Protein AF-A0A0F9G844-F1 (afdb_monomer)

Mean predicted aligned error: 9.56 Å

pLDDT: mean 78.85, std 10.35, range [39.06, 91.5]

Organism: NCBI:txid412755

Structure (mmCIF, N/CA/C/O backbone):
data_AF-A0A0F9G844-F1
#
_entry.id   AF-A0A0F9G844-F1
#
loop_
_atom_site.group_PDB
_atom_site.id
_atom_site.type_symbol
_atom_site.label_atom_id
_atom_site.label_alt_id
_atom_site.label_comp_id
_atom_site.label_asym_id
_atom_site.label_entity_id
_atom_site.label_seq_id
_atom_site.pdbx_PDB_ins_code
_atom_site.Cartn_x
_atom_site.Cartn_y
_atom_site.Cartn_z
_atom_site.occupancy
_atom_site.B_iso_or_equiv
_atom_site.auth_seq_id
_atom_site.auth_comp_id
_atom_site.auth_asym_id
_atom_site.auth_atom_id
_atom_site.pdbx_PDB_model_num
ATOM 1 N N . ASN A 1 1 ? -22.969 14.323 -13.189 1.00 39.06 1 ASN A N 1
ATOM 2 C CA . ASN A 1 1 ? -22.158 13.236 -13.768 1.00 39.06 1 ASN A CA 1
ATOM 3 C C . ASN A 1 1 ? -21.013 12.951 -12.825 1.00 39.06 1 ASN A C 1
ATOM 5 O O . ASN A 1 1 ? -20.264 13.871 -12.540 1.00 39.06 1 ASN A O 1
ATOM 9 N N . ILE A 1 2 ? -20.949 11.741 -12.268 1.00 47.66 2 ILE A N 1
ATOM 10 C CA . ILE A 1 2 ? -19.759 11.270 -11.552 1.00 47.66 2 ILE A CA 1
ATOM 11 C C . ILE A 1 2 ? -18.927 10.564 -12.617 1.00 47.66 2 ILE A C 1
ATOM 13 O O . ILE A 1 2 ? -19.315 9.496 -13.084 1.00 47.66 2 ILE A O 1
ATOM 17 N N . GLU A 1 3 ? -17.859 11.209 -13.067 1.00 52.97 3 GLU A N 1
ATOM 18 C CA . GLU A 1 3 ? -16.879 10.584 -13.950 1.00 52.97 3 GLU A CA 1
ATOM 19 C C . GLU A 1 3 ? -15.963 9.716 -13.086 1.00 52.97 3 GLU A C 1
ATOM 21 O O . GLU A 1 3 ? -15.393 10.184 -12.100 1.00 52.97 3 GLU A O 1
ATOM 26 N N . VAL A 1 4 ? -15.880 8.426 -13.412 1.00 56.66 4 VAL A N 1
ATOM 27 C CA . VAL A 1 4 ? -14.978 7.483 -12.747 1.00 56.66 4 VAL A CA 1
ATOM 28 C C . VAL A 1 4 ? -13.808 7.248 -13.692 1.00 56.66 4 VAL A C 1
ATOM 30 O O . VAL A 1 4 ? -13.960 6.573 -14.706 1.00 56.66 4 VAL A O 1
ATOM 33 N N . SER A 1 5 ? -12.653 7.829 -13.368 1.00 64.44 5 SER A N 1
ATOM 34 C CA . SER A 1 5 ? -11.385 7.522 -14.036 1.00 64.44 5 SER A CA 1
ATOM 35 C C . SER A 1 5 ? -10.831 6.233 -13.431 1.00 64.44 5 SER A C 1
ATOM 37 O O . SER A 1 5 ? -10.574 6.174 -12.228 1.00 64.44 5 SER A O 1
ATOM 39 N N . LEU A 1 6 ? -10.706 5.187 -14.246 1.00 70.81 6 LEU A N 1
ATOM 40 C CA . LEU A 1 6 ? -10.092 3.927 -13.830 1.00 70.81 6 LEU A CA 1
ATOM 4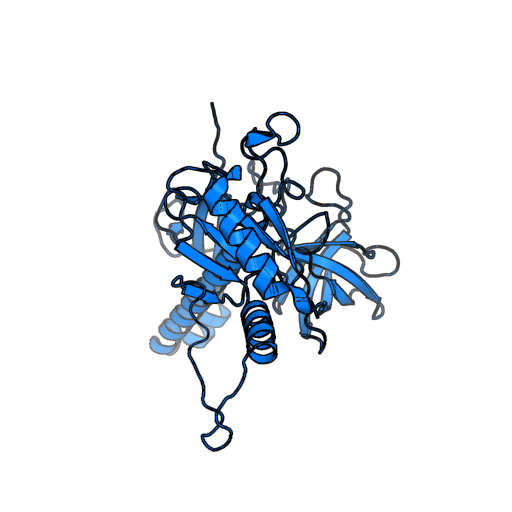1 C C . LEU A 1 6 ? -8.575 4.039 -13.916 1.00 70.81 6 LEU A C 1
ATOM 43 O O . LEU A 1 6 ? -8.055 4.672 -14.833 1.00 70.81 6 LEU A O 1
ATOM 47 N N . LYS A 1 7 ? -7.871 3.410 -12.973 1.00 75.88 7 LYS A N 1
ATOM 48 C CA . LYS A 1 7 ? -6.410 3.422 -12.943 1.00 75.88 7 LYS A CA 1
ATOM 49 C C . LYS A 1 7 ? -5.852 2.173 -13.602 1.00 75.88 7 LYS A C 1
ATOM 51 O O . LYS A 1 7 ? -6.358 1.062 -13.406 1.00 75.88 7 LYS A O 1
ATOM 56 N N . GLN A 1 8 ? -4.814 2.372 -14.407 1.00 74.75 8 GLN A N 1
ATOM 57 C CA . GLN A 1 8 ? -4.127 1.309 -15.121 1.00 74.75 8 GLN A CA 1
ATOM 58 C C . GLN A 1 8 ? -2.835 0.947 -14.396 1.00 74.75 8 GLN A C 1
ATOM 60 O O . GLN A 1 8 ? -2.058 1.807 -13.993 1.00 74.75 8 GLN A O 1
ATOM 65 N N . THR A 1 9 ? -2.564 -0.344 -14.249 1.00 73.75 9 THR A N 1
ATOM 66 C CA . THR A 1 9 ? -1.246 -0.820 -13.820 1.00 73.75 9 THR A CA 1
ATOM 67 C C . THR A 1 9 ? -0.760 -1.870 -14.802 1.00 73.75 9 THR A C 1
ATOM 69 O O . THR A 1 9 ? -1.410 -2.900 -14.983 1.00 73.75 9 THR A O 1
ATOM 72 N N . THR A 1 10 ? 0.385 -1.603 -15.433 1.00 75.81 10 THR A N 1
ATOM 73 C CA . THR A 1 10 ? 0.934 -2.440 -16.505 1.00 75.81 10 THR A CA 1
ATOM 74 C C . THR A 1 10 ? 2.288 -3.012 -16.109 1.00 75.81 10 THR A C 1
ATOM 76 O O . THR A 1 10 ? 3.213 -2.285 -15.750 1.00 75.81 10 THR A O 1
ATOM 79 N N . PHE A 1 11 ? 2.436 -4.325 -16.239 1.00 75.44 11 PHE A N 1
ATOM 80 C CA . PHE A 1 11 ? 3.686 -5.044 -16.043 1.00 75.44 11 PHE A CA 1
ATOM 81 C C . PHE A 1 11 ? 4.168 -5.644 -17.352 1.00 75.44 11 PHE A C 1
ATOM 83 O O . PHE A 1 11 ? 3.402 -6.208 -18.129 1.00 75.44 11 PHE A O 1
ATOM 90 N N . ARG A 1 12 ? 5.478 -5.563 -17.575 1.00 80.25 12 ARG A N 1
ATOM 91 C CA . ARG A 1 12 ? 6.112 -6.021 -18.808 1.00 80.25 12 ARG A CA 1
ATOM 92 C C . ARG A 1 12 ? 7.017 -7.213 -18.538 1.00 80.25 12 ARG A C 1
ATOM 94 O O . ARG A 1 12 ? 7.995 -7.108 -17.798 1.00 80.25 12 ARG A O 1
ATOM 101 N N . ALA A 1 13 ? 6.729 -8.331 -19.191 1.00 83.69 13 ALA A N 1
ATOM 102 C CA . ALA A 1 13 ? 7.610 -9.487 -19.249 1.00 83.69 13 ALA A CA 1
ATOM 103 C C . ALA A 1 13 ? 8.423 -9.415 -20.546 1.00 83.69 13 ALA A C 1
ATOM 105 O O . ALA A 1 13 ? 7.863 -9.466 -21.639 1.00 83.69 13 ALA A O 1
ATOM 106 N N . ARG A 1 14 ? 9.747 -9.276 -20.426 1.00 83.81 14 ARG A N 1
ATOM 107 C CA . ARG A 1 14 ? 10.635 -9.057 -21.573 1.00 83.81 14 ARG A CA 1
ATOM 108 C C . ARG A 1 14 ? 11.447 -10.296 -21.923 1.00 83.81 14 ARG A C 1
ATOM 110 O O . ARG A 1 14 ? 12.268 -10.760 -21.130 1.00 83.81 14 ARG A O 1
ATOM 117 N N . ILE A 1 15 ? 11.315 -10.759 -23.160 1.00 84.88 15 ILE A N 1
ATOM 118 C CA . ILE A 1 15 ? 12.078 -11.876 -23.718 1.00 84.88 15 ILE A CA 1
ATOM 119 C C . ILE A 1 15 ? 13.204 -11.314 -24.588 1.00 84.88 15 ILE A C 1
ATOM 121 O O . ILE A 1 15 ? 13.008 -10.866 -25.719 1.00 84.88 15 ILE A O 1
ATOM 125 N N . SER A 1 16 ? 14.422 -11.329 -24.047 1.00 84.06 16 SER A N 1
ATOM 126 C CA . SER A 1 16 ? 15.595 -10.786 -24.738 1.00 84.06 16 SER A CA 1
ATOM 127 C C . SER A 1 16 ? 16.199 -11.755 -25.760 1.00 84.06 16 SER A C 1
ATOM 129 O O . SER A 1 16 ? 16.179 -12.976 -25.588 1.00 84.06 16 SER A O 1
ATOM 131 N N . TRP A 1 17 ? 16.876 -11.213 -26.775 1.00 81.06 17 TRP A N 1
ATOM 132 C CA . TRP A 1 17 ? 17.664 -12.018 -27.716 1.00 81.06 17 TRP A CA 1
ATOM 133 C C . TRP A 1 17 ? 18.755 -12.860 -27.034 1.00 81.06 17 TRP A C 1
ATOM 135 O O . TRP A 1 17 ? 19.045 -13.969 -27.479 1.00 81.06 17 TRP A O 1
ATOM 145 N N . LYS A 1 18 ? 19.347 -12.368 -25.933 1.00 83.19 18 LYS A N 1
ATOM 146 C CA . LYS A 1 18 ? 20.359 -13.104 -25.156 1.00 83.19 18 LYS A CA 1
ATOM 147 C C . LYS A 1 18 ? 19.763 -14.370 -24.543 1.00 83.19 18 LYS A C 1
ATOM 149 O O . LYS A 1 18 ? 20.396 -15.424 -24.588 1.00 83.19 18 LYS A O 1
ATOM 154 N N . PHE A 1 19 ? 18.543 -14.268 -24.014 1.00 81.38 19 PHE A N 1
ATOM 155 C CA . PHE A 1 19 ? 17.788 -15.413 -23.512 1.00 81.38 19 PHE A CA 1
ATOM 156 C C . PHE A 1 19 ? 17.500 -16.417 -24.637 1.00 81.38 19 PHE A C 1
ATOM 158 O O . PHE A 1 19 ? 17.853 -17.590 -24.510 1.00 81.38 19 PHE A O 1
ATOM 165 N N . MET A 1 20 ? 16.982 -15.947 -25.777 1.00 80.69 20 MET A N 1
ATOM 166 C CA . MET A 1 20 ? 16.699 -16.802 -26.940 1.00 80.69 20 MET A CA 1
ATOM 167 C C . MET A 1 20 ? 17.958 -17.511 -27.463 1.00 80.69 20 MET A C 1
ATOM 169 O O . MET A 1 20 ? 17.944 -18.716 -27.706 1.00 80.69 20 MET A O 1
ATOM 173 N N . LYS A 1 21 ? 19.094 -16.806 -27.548 1.00 82.19 21 LYS A N 1
ATOM 174 C CA . LYS A 1 21 ? 20.382 -17.390 -27.958 1.00 82.19 21 LYS A CA 1
ATOM 175 C C . LYS A 1 21 ? 20.870 -18.468 -26.989 1.00 82.19 21 LYS A C 1
ATOM 177 O O . LYS A 1 21 ? 21.471 -19.442 -27.436 1.00 82.19 21 LYS A O 1
ATOM 182 N N . LYS A 1 22 ? 20.626 -18.309 -25.685 1.00 81.25 22 LYS A N 1
ATOM 183 C CA . LYS A 1 22 ? 21.025 -19.285 -24.658 1.00 81.25 22 LYS A CA 1
ATOM 184 C C . LYS A 1 22 ? 20.119 -20.521 -24.652 1.00 81.25 22 LYS A C 1
ATOM 186 O O . LYS A 1 22 ? 20.605 -21.616 -24.397 1.00 81.25 22 LYS A O 1
ATOM 191 N N . ALA A 1 23 ? 18.838 -20.358 -24.983 1.00 79.94 23 ALA A N 1
ATOM 192 C CA . ALA A 1 23 ? 17.857 -21.442 -25.038 1.00 79.94 23 ALA A CA 1
ATOM 193 C C . ALA A 1 23 ? 17.773 -22.160 -26.404 1.00 79.94 23 ALA A C 1
ATOM 195 O O . ALA A 1 23 ? 17.099 -23.181 -26.515 1.00 79.94 23 ALA A O 1
ATOM 196 N N . ARG A 1 24 ? 18.483 -21.670 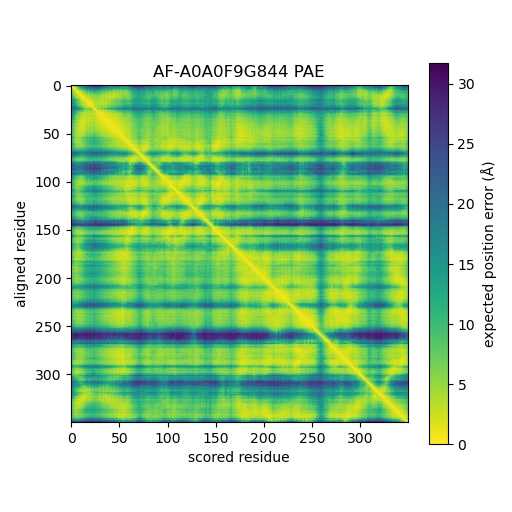-27.434 1.00 76.00 24 ARG A N 1
ATOM 197 C CA . ARG A 1 24 ? 18.380 -22.120 -28.840 1.00 76.00 24 ARG A CA 1
ATOM 198 C C . ARG A 1 24 ? 18.507 -23.629 -29.076 1.00 76.00 24 ARG A C 1
ATOM 200 O O . ARG A 1 24 ? 18.006 -24.127 -30.072 1.00 76.00 24 ARG A O 1
ATOM 207 N N . SER A 1 25 ? 19.233 -24.338 -28.214 1.00 78.94 25 SER A N 1
ATOM 208 C CA . SER A 1 25 ? 19.538 -25.762 -28.383 1.00 78.94 25 SER A CA 1
ATOM 209 C C . SER A 1 25 ? 18.528 -26.686 -27.706 1.00 78.94 25 SER A C 1
ATOM 211 O O . SER A 1 25 ? 18.618 -27.897 -27.881 1.00 78.94 25 SER A O 1
ATOM 213 N N . THR A 1 26 ? 17.595 -26.153 -26.909 1.00 83.19 26 THR A N 1
ATOM 214 C CA . THR A 1 26 ? 16.655 -26.967 -26.128 1.00 83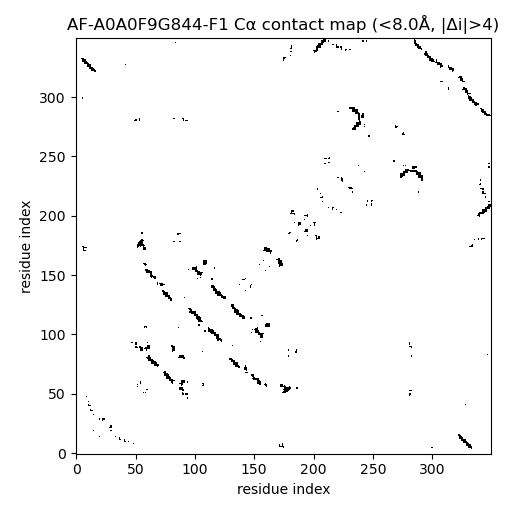.19 26 THR A CA 1
ATOM 215 C C . THR A 1 26 ? 15.298 -26.276 -25.990 1.00 83.19 26 THR A C 1
ATOM 217 O O . THR A 1 26 ? 15.132 -25.333 -25.215 1.00 83.19 26 THR A O 1
ATOM 220 N N . THR A 1 27 ? 14.281 -26.802 -26.678 1.00 80.94 27 THR A N 1
ATOM 221 C CA . THR A 1 27 ? 12.884 -26.329 -26.590 1.00 80.94 27 THR A CA 1
ATOM 222 C C . THR A 1 27 ? 12.400 -26.260 -25.138 1.00 80.94 27 THR A C 1
ATOM 224 O O . THR A 1 27 ? 11.767 -25.291 -24.725 1.00 80.94 27 THR A O 1
ATOM 227 N N . ASN A 1 28 ? 12.784 -27.248 -24.324 1.00 85.25 28 ASN A N 1
ATOM 228 C CA . ASN A 1 28 ? 12.424 -27.307 -22.908 1.00 85.25 28 ASN A CA 1
ATOM 229 C C . ASN A 1 28 ? 13.044 -26.174 -22.076 1.00 85.25 28 ASN A C 1
ATOM 231 O O . ASN A 1 28 ? 12.402 -25.695 -21.144 1.00 85.25 28 ASN A O 1
ATOM 235 N N . ALA A 1 29 ? 14.267 -25.725 -22.385 1.00 81.06 29 ALA A N 1
ATOM 236 C CA . ALA A 1 29 ? 14.876 -24.608 -21.661 1.00 81.06 29 ALA A CA 1
ATOM 237 C C . ALA A 1 29 ? 14.213 -23.278 -22.025 1.00 81.06 29 ALA A C 1
ATOM 239 O O . ALA A 1 29 ? 14.031 -22.430 -21.153 1.00 81.06 29 ALA A O 1
ATOM 240 N N . PHE A 1 30 ? 13.805 -23.118 -23.289 1.00 82.88 30 PHE A N 1
ATOM 241 C CA . PHE A 1 30 ? 13.033 -21.956 -23.720 1.00 82.88 30 PHE A CA 1
ATOM 242 C C . PHE A 1 30 ? 11.674 -21.904 -23.013 1.00 82.88 30 PHE A C 1
ATOM 244 O O . PHE A 1 30 ? 11.366 -20.903 -22.370 1.00 82.88 30 PHE A O 1
ATOM 251 N N . ALA A 1 31 ? 10.909 -23.000 -23.050 1.00 84.12 31 ALA A N 1
ATOM 252 C CA . ALA A 1 31 ? 9.590 -23.074 -22.423 1.00 84.12 31 ALA A CA 1
ATOM 253 C C . ALA A 1 31 ? 9.646 -22.820 -20.906 1.00 84.12 31 ALA A C 1
ATOM 255 O O . ALA A 1 31 ? 8.855 -22.041 -20.381 1.00 84.12 31 ALA A O 1
ATOM 256 N N . ARG A 1 32 ? 10.619 -23.415 -20.199 1.00 86.00 32 ARG A N 1
ATOM 257 C CA . ARG A 1 32 ? 10.796 -23.202 -18.751 1.00 86.00 32 ARG A CA 1
ATOM 258 C C . ARG A 1 32 ? 11.217 -21.780 -18.408 1.00 86.00 32 ARG A C 1
ATOM 260 O O . ARG A 1 32 ? 10.743 -21.229 -17.422 1.00 86.00 32 ARG A O 1
ATOM 267 N N . GLY A 1 33 ? 12.121 -21.194 -19.189 1.00 84.12 33 GLY A N 1
ATOM 268 C CA . GLY A 1 33 ? 12.552 -19.822 -18.952 1.00 84.12 33 GLY A CA 1
ATOM 269 C C . GLY A 1 33 ? 11.431 -18.818 -19.212 1.00 84.12 33 GLY A C 1
ATOM 270 O O . GLY A 1 33 ? 11.256 -17.903 -18.416 1.00 84.12 33 GLY A O 1
ATOM 271 N N . LEU A 1 34 ? 10.628 -19.040 -20.258 1.00 84.44 34 LEU A N 1
ATOM 272 C CA . LEU A 1 34 ? 9.439 -18.239 -20.535 1.00 84.44 34 LEU A CA 1
ATOM 273 C C . LEU A 1 34 ? 8.415 -18.336 -19.395 1.00 84.44 34 LEU A C 1
ATOM 275 O O . LEU A 1 34 ? 7.996 -17.308 -18.873 1.00 84.44 34 LEU A O 1
ATOM 279 N N . ASP A 1 35 ? 8.061 -19.551 -18.969 1.00 86.06 35 ASP A N 1
ATOM 280 C CA . ASP A 1 35 ? 7.131 -19.778 -17.853 1.00 86.06 35 ASP A CA 1
ATOM 281 C C . ASP A 1 35 ? 7.630 -19.123 -16.555 1.00 86.06 35 ASP A C 1
ATOM 283 O O . ASP A 1 35 ? 6.869 -18.443 -15.870 1.00 86.06 35 ASP A O 1
ATOM 287 N N . LEU A 1 36 ? 8.927 -19.236 -16.249 1.00 87.44 36 LEU A N 1
ATOM 288 C CA . LEU A 1 36 ? 9.521 -18.586 -15.081 1.00 87.44 36 LEU A CA 1
ATOM 289 C C . LEU A 1 36 ? 9.417 -17.058 -15.157 1.00 87.44 36 LEU A C 1
ATOM 291 O O . LEU A 1 36 ? 9.053 -16.425 -14.166 1.00 87.44 36 LEU A O 1
ATOM 295 N N . THR A 1 37 ? 9.717 -16.462 -16.314 1.00 85.31 37 THR A N 1
ATOM 296 C CA . THR A 1 37 ? 9.588 -15.013 -16.509 1.00 85.31 37 THR A CA 1
ATOM 297 C C . THR A 1 37 ? 8.136 -14.574 -16.350 1.00 85.31 37 THR A C 1
ATOM 299 O O . THR A 1 37 ? 7.875 -13.639 -15.602 1.00 85.31 37 THR A O 1
ATOM 302 N N . LEU A 1 38 ? 7.182 -15.284 -16.958 1.00 85.12 38 LEU A N 1
ATOM 303 C CA . LEU A 1 38 ? 5.762 -14.947 -16.854 1.00 85.12 38 LEU A CA 1
ATOM 304 C C . LEU A 1 38 ? 5.231 -15.076 -15.425 1.00 85.12 38 LEU A C 1
ATOM 306 O O . LEU A 1 38 ? 4.548 -14.176 -14.938 1.00 85.12 38 LEU A O 1
ATOM 310 N N . ARG A 1 39 ? 5.579 -16.158 -14.720 1.00 86.62 39 ARG A N 1
ATOM 311 C CA . ARG A 1 39 ? 5.202 -16.342 -13.312 1.00 86.62 39 ARG A CA 1
ATOM 312 C C . ARG A 1 39 ? 5.818 -15.276 -12.423 1.00 86.62 39 ARG A C 1
ATOM 314 O O . ARG A 1 39 ? 5.127 -14.742 -11.565 1.00 86.62 39 ARG A O 1
ATOM 321 N N . SER A 1 40 ? 7.090 -14.944 -12.634 1.00 85.12 40 SER A N 1
ATOM 322 C CA . SER A 1 40 ? 7.767 -13.900 -11.866 1.00 85.12 40 SER A CA 1
ATOM 323 C C . SER A 1 40 ? 7.115 -12.534 -12.085 1.00 85.12 40 SER A C 1
ATOM 325 O O . SER A 1 40 ? 6.837 -11.846 -11.104 1.00 85.12 40 SER A O 1
ATOM 327 N N . THR A 1 41 ? 6.803 -12.173 -13.334 1.00 84.38 41 THR A N 1
ATOM 328 C CA . THR A 1 41 ? 6.100 -10.925 -13.658 1.00 84.38 41 THR A CA 1
ATOM 329 C C . THR A 1 41 ? 4.706 -10.895 -13.036 1.00 84.38 41 THR A C 1
ATOM 331 O O . THR A 1 41 ? 4.346 -9.904 -12.406 1.00 84.38 41 THR A O 1
ATOM 334 N N . ARG A 1 42 ? 3.947 -11.994 -13.121 1.00 83.81 42 ARG A N 1
ATOM 335 C CA . ARG A 1 42 ? 2.618 -12.097 -12.502 1.00 83.81 42 ARG A CA 1
ATOM 336 C C . ARG A 1 42 ? 2.674 -11.964 -10.980 1.00 83.81 42 ARG A C 1
ATOM 338 O O . ARG A 1 42 ? 1.866 -11.245 -10.405 1.00 83.81 42 ARG A O 1
ATOM 345 N N . THR A 1 43 ? 3.605 -12.641 -10.313 1.00 85.31 43 THR A N 1
ATOM 346 C CA . THR A 1 43 ? 3.748 -12.548 -8.853 1.00 85.31 43 THR A CA 1
ATOM 347 C C . THR A 1 43 ? 4.136 -11.135 -8.422 1.00 85.31 43 THR A C 1
ATOM 349 O O . THR A 1 43 ? 3.575 -10.626 -7.456 1.00 85.31 43 THR A O 1
ATOM 352 N N . ALA A 1 44 ? 5.046 -10.481 -9.153 1.00 81.38 44 ALA A N 1
ATOM 353 C CA . ALA A 1 44 ? 5.415 -9.091 -8.891 1.00 81.38 44 ALA A CA 1
ATOM 354 C C . ALA A 1 44 ? 4.208 -8.152 -9.040 1.00 81.38 44 ALA A C 1
ATOM 356 O O . ALA A 1 44 ? 3.954 -7.339 -8.158 1.00 81.38 44 ALA A O 1
ATOM 357 N N . MET A 1 45 ? 3.418 -8.337 -10.098 1.00 82.00 45 MET A N 1
ATOM 358 C CA . MET A 1 45 ? 2.193 -7.581 -10.339 1.00 82.00 45 MET A CA 1
ATOM 359 C C . MET A 1 45 ? 1.169 -7.736 -9.218 1.00 82.00 45 MET A C 1
ATOM 361 O O . MET A 1 45 ? 0.654 -6.740 -8.721 1.00 82.00 45 MET A O 1
ATOM 365 N N . MET A 1 46 ? 0.908 -8.969 -8.776 1.00 82.81 46 MET A N 1
ATOM 366 C CA . MET A 1 46 ? -0.024 -9.224 -7.674 1.00 82.81 46 MET A CA 1
ATOM 367 C C . MET A 1 46 ? 0.455 -8.590 -6.367 1.00 82.81 46 MET A C 1
ATOM 369 O O . MET A 1 46 ? -0.351 -8.026 -5.633 1.00 82.81 46 MET A O 1
ATOM 373 N N . LEU A 1 47 ? 1.758 -8.654 -6.085 1.00 82.50 47 LEU A N 1
ATOM 374 C CA . LEU A 1 47 ? 2.329 -8.049 -4.886 1.00 82.50 47 LEU A CA 1
ATOM 375 C C . LEU A 1 47 ? 2.212 -6.520 -4.913 1.00 82.50 47 LEU A C 1
ATOM 377 O O . LEU A 1 47 ? 1.805 -5.923 -3.920 1.00 82.50 47 LEU A O 1
ATOM 381 N N . THR A 1 48 ? 2.537 -5.886 -6.040 1.00 79.50 48 THR A N 1
ATOM 382 C CA . THR A 1 48 ? 2.408 -4.433 -6.196 1.00 79.50 48 THR A CA 1
ATOM 383 C C . THR A 1 48 ? 0.949 -3.992 -6.125 1.00 79.50 48 THR A C 1
ATOM 385 O O . THR A 1 48 ? 0.641 -3.048 -5.403 1.00 79.50 48 THR A O 1
ATOM 388 N N . ALA A 1 49 ? 0.040 -4.707 -6.795 1.00 80.62 49 ALA A N 1
ATOM 389 C CA . ALA A 1 49 ? -1.391 -4.431 -6.719 1.00 80.62 49 ALA A CA 1
ATOM 390 C C . ALA A 1 49 ? -1.908 -4.537 -5.276 1.00 80.62 49 ALA A C 1
ATOM 392 O O . ALA A 1 49 ? -2.645 -3.660 -4.830 1.00 80.62 49 ALA A O 1
ATOM 393 N N . ASN A 1 50 ? -1.468 -5.555 -4.523 1.00 84.62 50 ASN A N 1
ATOM 394 C CA . ASN A 1 50 ? -1.782 -5.689 -3.099 1.00 84.62 50 ASN A CA 1
ATOM 395 C C . ASN A 1 50 ? -1.227 -4.510 -2.286 1.00 84.62 50 ASN A C 1
ATOM 397 O O . ASN A 1 50 ? -1.951 -3.929 -1.486 1.00 84.62 50 ASN A O 1
ATOM 401 N N . GLY A 1 51 ? 0.011 -4.080 -2.550 1.00 80.38 51 GLY A N 1
ATOM 402 C CA . GLY A 1 51 ? 0.597 -2.885 -1.937 1.00 80.38 51 GLY A CA 1
ATOM 403 C C . GLY A 1 51 ? -0.239 -1.619 -2.163 1.00 80.38 51 GLY A C 1
ATOM 404 O O . GLY A 1 51 ? -0.479 -0.866 -1.219 1.00 80.38 51 GLY A O 1
ATOM 405 N N . TYR A 1 52 ? -0.758 -1.415 -3.378 1.00 81.00 52 TYR A N 1
ATOM 406 C CA . TYR A 1 52 ? -1.633 -0.277 -3.677 1.00 81.00 52 TYR A CA 1
ATOM 407 C C . TYR A 1 52 ? -2.991 -0.345 -2.973 1.00 81.00 52 TYR A C 1
ATOM 409 O O . TYR A 1 52 ? -3.533 0.705 -2.636 1.00 81.00 52 TYR A O 1
ATOM 417 N N . THR A 1 53 ? -3.513 -1.537 -2.646 1.00 85.06 53 THR A N 1
ATOM 418 C CA . THR A 1 53 ? -4.765 -1.643 -1.863 1.00 85.06 53 THR A CA 1
ATOM 419 C C . THR A 1 53 ? -4.676 -0.980 -0.490 1.00 85.06 53 THR A C 1
ATOM 421 O O . THR A 1 53 ? -5.703 -0.643 0.096 1.00 85.06 53 THR A O 1
ATOM 424 N N . TRP A 1 54 ? -3.465 -0.750 0.013 1.00 86.25 54 TRP A N 1
ATOM 425 C CA . TRP A 1 54 ? -3.215 -0.101 1.292 1.00 86.25 54 TRP A CA 1
ATOM 426 C C . TRP A 1 54 ? -2.927 1.393 1.181 1.00 86.25 54 TRP A C 1
ATOM 428 O O . TRP A 1 54 ? -2.938 2.073 2.202 1.00 86.25 54 TRP A O 1
ATOM 438 N N . GLY A 1 55 ? -2.662 1.909 -0.019 1.00 82.75 55 GLY A N 1
ATOM 439 C CA . GLY A 1 55 ? -2.312 3.309 -0.237 1.00 82.75 55 GLY A CA 1
ATOM 440 C C . GLY A 1 55 ? -3.494 4.269 -0.124 1.00 82.75 55 GLY A C 1
ATOM 441 O O . GLY A 1 55 ? -4.633 3.896 0.153 1.00 82.75 55 GLY A O 1
ATOM 442 N N . ASP A 1 56 ? -3.212 5.538 -0.368 1.00 82.81 56 ASP A N 1
ATOM 443 C CA . ASP A 1 56 ? -4.182 6.632 -0.384 1.00 82.81 56 ASP A CA 1
ATOM 444 C C . ASP A 1 56 ? -4.459 7.155 -1.805 1.00 82.81 56 ASP A C 1
ATOM 446 O O . ASP A 1 56 ? -5.111 8.180 -1.968 1.00 82.81 56 ASP A O 1
ATOM 450 N N . GLY A 1 57 ? -3.964 6.455 -2.833 1.00 81.88 57 GLY A N 1
ATOM 451 C CA . GLY A 1 57 ? -4.073 6.849 -4.242 1.00 81.88 57 GLY A CA 1
ATOM 452 C C . GLY A 1 57 ? -3.011 7.848 -4.701 1.00 81.88 57 GLY A C 1
ATOM 453 O O . GLY A 1 57 ? -2.893 8.084 -5.894 1.00 81.88 57 GLY A O 1
ATOM 454 N N . SER A 1 58 ? -2.186 8.391 -3.795 1.00 82.06 58 SER A N 1
ATOM 455 C CA . SER A 1 58 ? -1.156 9.373 -4.168 1.00 82.06 58 SER A CA 1
ATOM 456 C C . SER A 1 58 ? 0.054 8.771 -4.889 1.00 82.06 58 SER A C 1
ATOM 458 O O . SER A 1 58 ? 0.724 9.445 -5.673 1.00 82.06 58 SER A O 1
ATOM 460 N N . GLY A 1 59 ? 0.336 7.498 -4.597 1.00 82.06 59 GLY A N 1
ATOM 461 C CA . GLY A 1 59 ? 1.530 6.772 -5.030 1.00 82.06 59 GLY A CA 1
ATOM 462 C C . GLY A 1 59 ? 2.761 6.948 -4.154 1.00 82.06 59 GLY A C 1
ATOM 463 O O . GLY A 1 59 ? 3.775 6.303 -4.414 1.00 82.06 59 GLY A O 1
ATOM 464 N N . VAL A 1 60 ? 2.665 7.749 -3.089 1.00 85.56 60 VAL A N 1
ATOM 465 C CA . VAL A 1 60 ? 3.701 7.825 -2.055 1.00 85.56 60 VAL A CA 1
ATOM 466 C C . VAL A 1 60 ? 3.863 6.458 -1.402 1.00 85.56 60 VAL A C 1
ATOM 468 O O . VAL A 1 60 ? 2.873 5.813 -1.067 1.00 85.56 60 VAL A O 1
ATOM 471 N N . ILE A 1 61 ? 5.101 6.031 -1.172 1.00 83.62 61 ILE A N 1
ATOM 472 C CA . ILE A 1 61 ? 5.427 4.740 -0.541 1.00 83.62 61 ILE A CA 1
ATOM 473 C C . ILE A 1 61 ? 6.235 4.925 0.743 1.00 83.62 61 ILE A C 1
ATOM 475 O O . ILE A 1 61 ? 6.080 4.193 1.720 1.00 83.62 61 ILE A O 1
ATOM 479 N N . CYS A 1 62 ? 7.113 5.917 0.770 1.00 82.69 62 CYS A N 1
ATOM 480 C CA . CYS A 1 62 ? 7.892 6.254 1.952 1.00 82.69 62 CYS A CA 1
ATOM 481 C C . CYS A 1 62 ? 8.321 7.714 1.909 1.00 82.69 62 CYS A C 1
ATOM 483 O O . CYS A 1 62 ? 8.183 8.389 0.887 1.00 82.69 62 CYS A O 1
ATOM 485 N N . ARG A 1 63 ? 8.857 8.185 3.033 1.00 85.75 63 ARG A N 1
ATOM 486 C CA . ARG A 1 63 ? 9.503 9.495 3.120 1.00 85.75 63 ARG A CA 1
ATOM 487 C C . ARG A 1 63 ? 10.977 9.337 3.416 1.00 85.75 63 ARG A C 1
ATOM 489 O O . ARG A 1 63 ? 11.376 8.380 4.076 1.00 85.75 63 ARG A O 1
ATOM 496 N N . VAL A 1 64 ? 11.783 10.276 2.958 1.00 87.19 64 VAL A N 1
ATOM 497 C CA . VAL A 1 64 ? 13.207 10.298 3.278 1.00 87.19 64 VAL A CA 1
ATOM 498 C C . VAL A 1 64 ? 13.375 10.677 4.749 1.00 87.19 64 VAL A C 1
ATOM 500 O O . VAL A 1 64 ? 12.974 11.755 5.170 1.00 87.19 64 VAL A O 1
ATOM 503 N N . LYS A 1 65 ? 13.962 9.792 5.558 1.00 85.69 65 LYS A N 1
ATOM 504 C CA . LYS A 1 65 ? 14.330 10.093 6.951 1.00 85.69 65 LYS A CA 1
ATOM 505 C C . LYS A 1 65 ? 15.692 10.762 7.027 1.00 85.69 65 LYS A C 1
ATOM 507 O O . LYS A 1 65 ? 15.883 11.705 7.786 1.00 85.69 65 LYS A O 1
ATOM 512 N N . SER A 1 66 ? 16.653 10.228 6.287 1.00 85.75 66 SER A N 1
ATOM 513 C CA . SER A 1 66 ? 18.012 10.747 6.230 1.00 85.75 66 SER A CA 1
ATOM 514 C C . SER A 1 66 ? 18.708 10.255 4.971 1.00 85.75 66 SER A C 1
ATOM 516 O O . SER A 1 66 ? 18.354 9.218 4.406 1.00 85.75 66 SER A O 1
ATOM 518 N N . THR A 1 67 ? 19.724 10.994 4.549 1.00 86.00 67 THR A N 1
ATOM 519 C CA . THR A 1 67 ? 20.565 10.659 3.404 1.00 86.00 67 THR A CA 1
ATOM 520 C C . THR A 1 67 ? 22.027 10.712 3.820 1.00 86.00 67 THR A C 1
ATOM 522 O O . THR A 1 67 ? 22.447 11.588 4.575 1.00 86.00 67 THR A O 1
ATOM 525 N N . THR A 1 68 ? 22.821 9.783 3.313 1.00 83.88 68 THR A N 1
ATOM 526 C CA . THR A 1 68 ? 24.279 9.789 3.399 1.00 83.88 68 THR A CA 1
ATOM 527 C C . THR A 1 68 ? 24.820 9.755 1.980 1.00 83.88 68 THR A C 1
ATOM 529 O O . THR A 1 68 ? 24.454 8.876 1.199 1.00 83.88 68 THR A O 1
ATOM 532 N N . ASP A 1 69 ? 25.612 10.769 1.634 1.00 78.69 69 ASP A N 1
ATOM 533 C CA . ASP A 1 69 ? 26.313 10.864 0.355 1.00 78.69 69 ASP A CA 1
ATOM 534 C C . ASP A 1 69 ? 27.589 10.031 0.432 1.00 78.69 69 ASP A C 1
ATOM 536 O O . ASP A 1 69 ? 28.461 10.298 1.259 1.00 78.69 69 ASP A O 1
ATOM 540 N N . ASP A 1 70 ? 27.674 9.018 -0.429 1.00 70.38 70 ASP A N 1
ATOM 541 C CA . ASP A 1 70 ? 28.839 8.138 -0.522 1.00 70.38 70 ASP A CA 1
ATOM 542 C C . ASP A 1 70 ? 29.896 8.710 -1.496 1.00 70.38 70 ASP A C 1
ATOM 544 O O . ASP A 1 70 ? 30.880 8.045 -1.824 1.00 70.38 70 ASP A O 1
ATOM 548 N N . GLY A 1 71 ? 29.713 9.958 -1.951 1.00 60.91 71 GLY A N 1
ATOM 549 C CA . GLY A 1 71 ? 30.641 10.702 -2.793 1.00 60.91 71 GLY A CA 1
ATOM 550 C C . GLY A 1 71 ? 30.370 10.518 -4.285 1.00 60.91 71 GLY A C 1
ATOM 551 O O . GLY A 1 71 ? 31.199 9.950 -4.999 1.00 60.91 71 GLY A O 1
ATOM 552 N N . GLY A 1 72 ? 29.232 11.019 -4.786 1.00 68.00 72 GLY A N 1
ATOM 553 C CA . GLY A 1 72 ? 28.964 11.112 -6.230 1.00 68.00 72 GLY A CA 1
ATOM 554 C C . GLY A 1 72 ? 27.515 1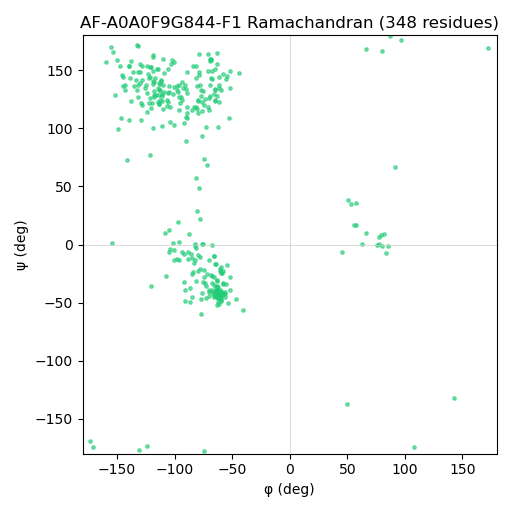0.830 -6.633 1.00 68.00 72 GLY A C 1
ATOM 555 O O . GLY A 1 72 ? 26.586 11.400 -6.082 1.00 68.00 72 GLY A O 1
ATOM 556 N N . ALA A 1 73 ? 27.309 9.977 -7.645 1.00 68.75 73 ALA A N 1
ATOM 557 C CA . ALA A 1 73 ? 25.973 9.589 -8.131 1.00 68.75 73 ALA A CA 1
ATOM 558 C C . ALA A 1 73 ? 25.315 8.471 -7.297 1.00 68.75 73 ALA A C 1
ATOM 560 O O . ALA A 1 73 ? 24.217 8.024 -7.625 1.00 68.75 73 ALA A O 1
ATOM 561 N N . ASN A 1 74 ? 25.991 7.996 -6.251 1.00 79.38 74 ASN A N 1
ATOM 562 C CA . ASN A 1 74 ? 25.518 6.936 -5.375 1.00 79.38 74 ASN A CA 1
ATOM 563 C C . ASN A 1 74 ? 25.383 7.468 -3.958 1.00 79.38 74 ASN A C 1
ATOM 565 O O . ASN A 1 74 ? 26.182 8.296 -3.523 1.00 79.38 74 ASN A O 1
ATOM 569 N N . GLY A 1 75 ? 24.437 6.908 -3.225 1.00 83.00 75 GLY A N 1
ATOM 570 C CA . GLY A 1 75 ? 24.414 7.091 -1.793 1.00 83.00 75 GLY A CA 1
ATOM 571 C C . GLY A 1 75 ? 23.406 6.198 -1.112 1.00 83.00 75 GLY A C 1
ATOM 572 O O . GLY A 1 75 ? 22.768 5.334 -1.723 1.00 83.00 75 GLY A O 1
ATOM 573 N N . THR A 1 76 ? 23.277 6.424 0.181 1.00 85.69 76 THR A N 1
ATOM 574 C CA . THR A 1 76 ? 22.448 5.620 1.059 1.00 85.69 76 THR A CA 1
ATOM 575 C C . THR A 1 76 ? 21.345 6.475 1.670 1.00 85.69 76 THR A C 1
ATOM 577 O O . THR A 1 76 ? 21.62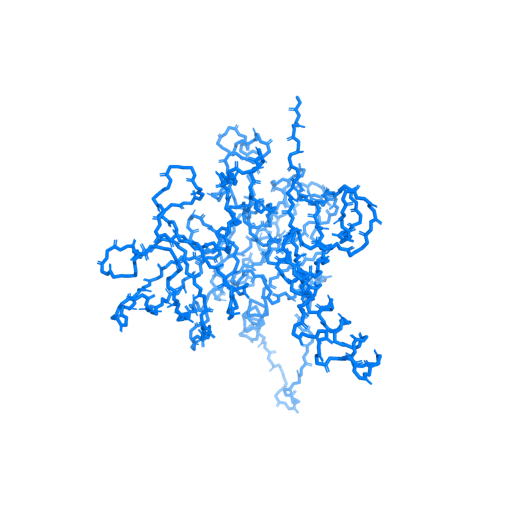0 7.510 2.275 1.00 85.69 76 THR A O 1
ATOM 580 N N . MET A 1 77 ? 20.093 6.044 1.535 1.00 86.44 77 MET A N 1
ATOM 581 C CA . MET A 1 77 ? 18.932 6.709 2.121 1.00 86.44 77 MET A CA 1
ATOM 582 C C . MET A 1 77 ? 18.301 5.818 3.181 1.00 86.44 77 MET A C 1
ATOM 584 O O . MET A 1 77 ? 18.065 4.633 2.954 1.00 86.44 77 MET A O 1
ATOM 588 N N . THR A 1 78 ? 17.981 6.406 4.326 1.00 85.88 78 THR A N 1
ATOM 589 C CA . THR A 1 78 ? 17.083 5.783 5.299 1.00 85.88 78 THR A CA 1
ATOM 590 C C . THR A 1 78 ? 15.686 6.306 5.023 1.00 85.88 78 THR A C 1
ATOM 592 O O . THR A 1 78 ? 15.471 7.517 4.949 1.00 85.88 78 THR A O 1
ATOM 595 N N . LEU A 1 79 ? 14.736 5.400 4.852 1.00 85.12 79 LEU A N 1
ATOM 596 C CA . LEU A 1 79 ? 13.360 5.699 4.499 1.00 85.12 79 LEU A CA 1
ATOM 597 C C . LEU A 1 79 ? 12.455 5.407 5.690 1.00 85.12 79 LEU A C 1
ATOM 599 O O . LEU A 1 79 ? 12.600 4.395 6.376 1.00 85.12 79 LEU A O 1
ATOM 603 N N . ASN A 1 80 ? 11.524 6.322 5.922 1.00 78.50 80 ASN A N 1
ATOM 604 C CA . ASN A 1 80 ? 10.544 6.265 6.986 1.00 78.50 80 ASN A CA 1
ATOM 605 C C . ASN A 1 80 ? 9.186 5.782 6.476 1.00 78.50 80 ASN A C 1
ATOM 607 O O . ASN A 1 80 ? 8.850 5.946 5.295 1.00 78.50 80 ASN A O 1
ATOM 611 N N . ARG A 1 81 ? 8.367 5.253 7.390 1.00 71.12 81 ARG A N 1
ATOM 612 C CA . ARG A 1 81 ? 6.988 4.856 7.079 1.00 71.12 81 ARG A CA 1
ATOM 613 C C . ARG A 1 81 ? 6.169 6.077 6.634 1.00 71.12 81 ARG A C 1
ATOM 615 O O . ARG A 1 81 ? 6.037 7.034 7.390 1.00 71.12 81 ARG A O 1
ATOM 622 N N . ALA A 1 82 ? 5.578 6.049 5.436 1.00 55.88 82 ALA A N 1
ATOM 623 C CA . ALA A 1 82 ? 4.705 7.142 4.980 1.00 55.88 82 ALA A CA 1
ATOM 624 C C . ALA A 1 82 ? 3.277 7.073 5.554 1.00 55.88 82 ALA A C 1
ATOM 626 O O . ALA A 1 82 ? 2.598 8.091 5.636 1.00 55.88 82 ALA A O 1
ATOM 627 N N . TRP A 1 83 ? 2.809 5.897 5.981 1.00 57.72 83 TRP A N 1
ATOM 628 C CA . TRP A 1 83 ? 1.421 5.704 6.425 1.00 57.72 83 TRP A CA 1
ATOM 629 C C . TRP A 1 83 ? 1.120 6.226 7.846 1.00 57.72 83 TRP A C 1
ATOM 631 O O . TRP A 1 83 ? -0.051 6.295 8.218 1.00 57.72 83 TRP A O 1
ATOM 641 N N . ASP A 1 84 ? 2.141 6.598 8.630 1.00 54.00 84 ASP A N 1
ATOM 642 C CA . ASP A 1 84 ? 2.005 7.088 10.020 1.00 54.00 84 ASP A CA 1
ATOM 643 C C . ASP A 1 84 ? 2.094 8.625 10.145 1.00 54.00 84 ASP A C 1
ATOM 645 O O . ASP A 1 84 ? 1.905 9.202 11.212 1.00 54.00 84 ASP A O 1
ATOM 649 N N . VAL A 1 85 ? 2.368 9.327 9.043 1.00 53.34 85 VAL A N 1
ATOM 650 C CA . VAL A 1 85 ? 2.495 10.792 9.021 1.00 53.34 85 VAL A CA 1
ATOM 651 C C . VAL A 1 85 ? 1.255 11.457 8.432 1.00 53.34 85 VAL A C 1
ATOM 653 O O . VAL A 1 85 ? 0.536 10.866 7.629 1.00 53.34 85 VAL A O 1
ATOM 656 N N . ALA A 1 86 ? 1.028 12.722 8.803 1.00 55.41 86 ALA A N 1
ATOM 657 C CA . ALA A 1 86 ? -0.135 13.525 8.403 1.00 55.41 86 ALA A CA 1
ATOM 658 C C . ALA A 1 86 ? -0.360 13.619 6.879 1.00 55.41 86 ALA A C 1
ATOM 660 O O . ALA A 1 86 ? -1.460 13.957 6.451 1.00 55.41 86 ALA A O 1
ATOM 661 N N . SER A 1 87 ? 0.656 13.296 6.075 1.00 55.50 87 SER A N 1
ATOM 662 C CA . SER A 1 87 ? 0.602 13.327 4.613 1.00 55.50 87 SER A CA 1
ATOM 663 C C . SER A 1 87 ? 0.333 11.970 3.950 1.00 55.50 87 SER A C 1
ATOM 665 O O . SER A 1 87 ? -0.010 11.967 2.773 1.00 55.50 87 SER A O 1
ATOM 667 N N . GLY A 1 88 ? 0.417 10.844 4.674 1.00 60.22 88 GLY A N 1
ATOM 668 C CA . GLY A 1 88 ? 0.045 9.500 4.197 1.00 60.22 88 GLY A CA 1
ATOM 669 C C . GLY A 1 88 ? 0.893 8.906 3.070 1.00 60.22 88 GLY A C 1
ATOM 670 O O . GLY A 1 88 ? 1.702 9.578 2.434 1.00 60.22 88 GLY A O 1
ATOM 671 N N . GLY A 1 89 ? 0.695 7.606 2.838 1.00 59.19 89 GLY A N 1
ATOM 672 C CA . GLY A 1 89 ? 1.286 6.841 1.742 1.00 59.19 89 GLY A CA 1
ATOM 673 C C . GLY A 1 89 ? 1.010 5.340 1.871 1.00 59.19 89 GLY A C 1
ATOM 674 O O . GLY A 1 89 ? 0.520 4.868 2.898 1.00 59.19 89 GLY A O 1
ATOM 675 N N . ALA A 1 90 ? 1.315 4.584 0.820 1.00 58.47 90 ALA A N 1
ATOM 676 C CA . ALA A 1 90 ? 1.347 3.127 0.826 1.00 58.47 90 ALA A CA 1
ATOM 677 C C . ALA A 1 90 ? 2.510 2.603 1.697 1.00 58.47 90 ALA A C 1
ATOM 679 O O . ALA A 1 90 ? 3.457 3.332 1.983 1.00 58.47 90 ALA A O 1
ATOM 680 N N . PRO A 1 91 ? 2.470 1.344 2.153 1.00 59.72 91 PRO A N 1
ATOM 681 C CA . PRO A 1 91 ? 3.560 0.757 2.925 1.00 59.72 91 PRO A CA 1
ATOM 682 C C . PRO A 1 91 ? 4.831 0.532 2.085 1.00 59.72 91 PRO A C 1
ATOM 684 O O . PRO A 1 91 ? 4.788 0.005 0.974 1.00 59.72 91 PRO A O 1
ATOM 687 N N . PHE A 1 92 ? 5.985 0.867 2.675 1.00 59.19 92 PHE A N 1
ATOM 688 C CA . PHE A 1 92 ? 7.333 0.799 2.080 1.00 59.19 92 PHE A CA 1
ATOM 689 C C . PHE A 1 92 ? 7.831 -0.614 1.747 1.00 59.19 92 PHE A C 1
ATOM 691 O O . PHE A 1 92 ? 8.837 -0.778 1.059 1.00 59.19 92 PHE A O 1
ATOM 698 N N . MET A 1 93 ? 7.115 -1.652 2.188 1.00 60.69 93 MET A N 1
ATOM 699 C CA . MET A 1 93 ? 7.463 -3.060 1.952 1.00 60.69 93 MET A CA 1
ATOM 700 C C . MET A 1 93 ? 7.361 -3.499 0.481 1.00 60.69 93 MET A C 1
ATOM 702 O O . MET A 1 93 ? 7.650 -4.649 0.140 1.00 60.69 93 MET A O 1
ATOM 706 N N . THR A 1 94 ? 6.962 -2.581 -0.396 1.00 66.38 94 THR A N 1
ATOM 707 C CA . THR A 1 94 ? 6.922 -2.741 -1.850 1.00 66.38 94 THR A CA 1
ATOM 708 C C . THR A 1 94 ? 8.270 -2.476 -2.529 1.00 66.38 94 THR A C 1
ATOM 710 O O . THR A 1 94 ? 8.445 -2.918 -3.667 1.00 66.38 94 THR A O 1
ATOM 713 N N . ILE A 1 95 ? 9.227 -1.827 -1.847 1.00 79.12 95 ILE A N 1
ATOM 714 C CA . ILE A 1 95 ? 10.547 -1.504 -2.408 1.00 79.12 95 ILE A CA 1
ATOM 715 C C . ILE A 1 95 ? 11.439 -2.754 -2.462 1.00 79.12 95 ILE A C 1
ATOM 717 O O . ILE A 1 95 ? 11.569 -3.514 -1.499 1.00 79.12 95 ILE A O 1
ATOM 721 N N . ARG A 1 96 ? 12.065 -2.977 -3.620 1.00 80.44 96 ARG A N 1
ATOM 722 C CA . ARG A 1 96 ? 12.921 -4.121 -3.947 1.00 80.44 96 ARG A CA 1
ATOM 723 C C . ARG A 1 96 ? 14.158 -3.679 -4.720 1.00 80.44 96 ARG A C 1
ATOM 725 O O . ARG A 1 96 ? 14.161 -2.665 -5.418 1.00 80.44 96 ARG A O 1
ATOM 732 N N . ASN A 1 97 ? 15.192 -4.515 -4.669 1.00 84.12 97 ASN A N 1
ATOM 733 C CA . ASN A 1 97 ? 16.402 -4.330 -5.466 1.00 84.12 97 ASN A CA 1
ATOM 734 C C . ASN A 1 97 ? 16.058 -4.231 -6.962 1.00 84.12 97 ASN A C 1
ATOM 736 O O . ASN A 1 97 ? 15.224 -4.976 -7.478 1.00 84.12 97 ASN A O 1
ATOM 740 N N . ASN A 1 98 ? 16.774 -3.360 -7.666 1.00 83.56 98 ASN A N 1
ATOM 741 C CA . ASN A 1 98 ? 16.610 -3.002 -9.074 1.00 83.56 98 ASN A CA 1
ATOM 742 C C . ASN A 1 98 ? 15.320 -2.264 -9.454 1.00 83.56 98 ASN A C 1
ATOM 744 O O . ASN A 1 98 ? 15.089 -2.081 -10.650 1.00 83.56 98 ASN A O 1
ATOM 748 N N . GLN A 1 99 ? 14.508 -1.812 -8.500 1.00 85.44 99 GLN A N 1
ATOM 749 C CA . GLN A 1 99 ? 13.412 -0.899 -8.815 1.00 85.44 99 GLN A CA 1
ATOM 750 C C . GLN A 1 99 ? 13.921 0.531 -9.001 1.00 85.44 99 GLN A C 1
ATOM 752 O O . GLN A 1 99 ? 14.901 0.944 -8.379 1.00 85.44 99 GLN A O 1
ATOM 757 N N . THR A 1 100 ? 13.245 1.279 -9.868 1.00 87.50 100 THR A N 1
ATOM 758 C CA . THR A 1 100 ? 13.431 2.724 -9.982 1.00 87.50 100 THR A CA 1
ATOM 759 C C . THR A 1 100 ? 12.467 3.413 -9.032 1.00 87.50 100 THR A C 1
ATOM 761 O O . THR A 1 100 ? 11.283 3.078 -8.996 1.00 87.50 100 THR A O 1
ATOM 764 N N . ILE A 1 101 ? 12.976 4.380 -8.286 1.00 88.88 101 ILE A N 1
ATOM 765 C CA . ILE A 1 101 ? 12.209 5.269 -7.427 1.00 88.88 101 ILE A CA 1
ATOM 766 C C . ILE A 1 101 ? 12.310 6.699 -7.950 1.00 88.88 101 ILE A C 1
ATOM 768 O O . ILE A 1 101 ? 13.317 7.079 -8.554 1.00 88.88 101 ILE A O 1
ATOM 772 N N . HIS A 1 102 ? 11.272 7.482 -7.702 1.00 88.12 102 HIS A N 1
ATOM 773 C CA . HIS A 1 102 ? 11.210 8.911 -8.000 1.00 88.12 102 HIS A CA 1
ATOM 774 C C . HIS A 1 102 ? 11.018 9.662 -6.687 1.00 88.12 102 HIS A C 1
ATOM 776 O O . HIS A 1 102 ? 10.287 9.193 -5.814 1.00 88.12 102 HIS A O 1
ATOM 782 N N . ILE A 1 103 ? 11.719 10.778 -6.518 1.00 88.25 103 ILE A N 1
ATOM 783 C CA . ILE A 1 103 ? 11.746 11.549 -5.279 1.00 88.25 103 ILE A CA 1
ATOM 784 C C . ILE A 1 103 ? 11.262 12.972 -5.563 1.00 88.25 103 ILE A C 1
ATOM 786 O O . ILE A 1 103 ? 11.802 13.642 -6.441 1.00 88.25 103 ILE A O 1
ATOM 790 N N . LEU A 1 104 ? 10.261 13.431 -4.812 1.00 88.44 104 LEU A N 1
ATOM 791 C CA . LEU A 1 104 ? 9.680 14.773 -4.919 1.00 88.44 104 LEU A CA 1
ATOM 792 C C . LEU A 1 104 ? 9.641 15.449 -3.546 1.00 88.44 104 LEU A C 1
ATOM 794 O O . LEU A 1 104 ? 9.527 14.775 -2.525 1.00 88.44 104 LEU A O 1
ATOM 798 N N . ASP A 1 105 ? 9.669 16.777 -3.512 1.00 88.38 105 ASP A N 1
ATOM 799 C CA . ASP A 1 105 ? 9.584 17.548 -2.263 1.00 88.38 105 ASP A CA 1
ATOM 800 C C . ASP A 1 105 ? 8.181 17.605 -1.640 1.00 88.38 105 ASP A C 1
ATOM 802 O O . ASP A 1 105 ? 8.025 17.803 -0.434 1.00 88.38 105 ASP A O 1
ATOM 806 N N . GLN A 1 106 ? 7.147 17.386 -2.447 1.00 87.12 106 GLN A N 1
ATOM 807 C CA . GLN A 1 106 ? 5.761 17.372 -2.004 1.00 87.12 106 GLN A CA 1
ATOM 808 C C . GLN A 1 106 ? 4.987 16.155 -2.518 1.00 87.12 106 GLN A C 1
ATOM 810 O O . GLN A 1 106 ? 5.453 15.351 -3.332 1.00 87.12 106 GLN A O 1
ATOM 815 N N . LYS A 1 107 ? 3.776 16.003 -1.980 1.00 85.31 107 LYS A N 1
ATOM 816 C CA . LYS A 1 107 ? 2.863 14.924 -2.336 1.00 85.31 107 LYS A CA 1
ATOM 817 C C . LYS A 1 107 ? 2.204 15.207 -3.691 1.00 85.31 107 LYS A C 1
ATOM 819 O O . LYS A 1 107 ? 1.508 16.208 -3.833 1.00 85.31 107 LYS A O 1
ATOM 824 N N . GLY A 1 108 ? 2.363 14.288 -4.640 1.00 83.88 108 GLY A N 1
ATOM 825 C CA . GLY A 1 108 ? 1.927 14.444 -6.028 1.00 83.88 108 GLY A CA 1
ATOM 826 C C . GLY A 1 108 ? 2.898 15.276 -6.871 1.00 83.88 108 GLY A C 1
ATOM 827 O O . GLY A 1 108 ? 3.790 15.938 -6.351 1.00 83.88 108 GLY A O 1
ATOM 828 N N . PHE A 1 109 ? 2.723 15.233 -8.190 1.00 84.62 109 PHE A N 1
ATOM 829 C CA . PHE A 1 109 ? 3.616 15.899 -9.141 1.00 84.62 109 PHE A CA 1
ATOM 830 C C . PHE A 1 109 ? 3.269 17.381 -9.366 1.00 84.62 109 PHE A C 1
ATOM 832 O O . PHE A 1 109 ? 4.129 18.189 -9.712 1.00 84.62 109 PHE A O 1
ATOM 839 N N . GLY A 1 110 ? 2.007 17.767 -9.150 1.00 80.88 110 GLY A N 1
ATOM 840 C CA . GLY A 1 110 ? 1.502 19.112 -9.440 1.00 80.88 110 GLY A CA 1
ATOM 841 C C . GLY A 1 110 ? 2.186 20.209 -8.620 1.00 80.88 110 GLY A C 1
ATOM 842 O O . GLY A 1 110 ? 1.840 20.423 -7.464 1.00 80.88 110 GLY A O 1
ATOM 843 N N . GLY A 1 111 ? 3.129 20.929 -9.237 1.00 78.50 111 GLY A N 1
ATOM 844 C CA . GLY A 1 111 ? 3.902 22.007 -8.605 1.00 78.50 111 GLY A CA 1
ATOM 845 C C . GLY A 1 111 ? 5.098 21.531 -7.774 1.00 78.50 111 GLY A C 1
ATOM 846 O O . GLY A 1 111 ? 5.673 22.341 -7.051 1.00 78.50 111 GLY A O 1
ATOM 847 N N . ALA A 1 112 ? 5.437 20.237 -7.841 1.00 85.06 112 ALA A N 1
ATOM 848 C CA . ALA A 1 112 ? 6.506 19.653 -7.042 1.00 85.06 112 ALA A CA 1
ATOM 849 C C . ALA A 1 112 ? 7.878 19.968 -7.633 1.00 85.06 112 ALA A C 1
ATOM 851 O O . ALA A 1 112 ? 8.051 20.006 -8.853 1.00 85.06 112 ALA A O 1
ATOM 852 N N . VAL A 1 113 ? 8.870 20.149 -6.767 1.00 87.44 113 VAL A N 1
ATOM 853 C CA . VAL A 1 113 ? 10.272 20.152 -7.165 1.00 87.44 113 VAL A CA 1
ATOM 854 C C . VAL A 1 113 ? 10.723 18.706 -7.312 1.00 87.44 113 VAL A C 1
ATOM 856 O O . VAL A 1 113 ? 10.817 17.949 -6.344 1.00 87.44 113 VAL A O 1
ATOM 859 N N . ASP A 1 114 ? 11.025 18.334 -8.552 1.00 87.12 114 ASP A N 1
ATOM 860 C CA . ASP A 1 114 ? 11.585 17.030 -8.876 1.00 87.12 114 ASP A CA 1
ATOM 861 C C . ASP A 1 114 ? 13.030 16.920 -8.363 1.00 87.12 114 ASP A C 1
ATOM 863 O O . ASP A 1 114 ? 13.920 17.653 -8.808 1.00 87.12 114 ASP A O 1
ATOM 867 N N . ARG A 1 115 ? 13.270 16.006 -7.412 1.00 85.94 115 ARG A N 1
ATOM 868 C CA . ARG A 1 115 ? 14.614 15.719 -6.876 1.00 85.94 115 ARG A CA 1
ATOM 869 C C . ARG A 1 115 ? 15.371 14.695 -7.720 1.00 85.94 115 ARG A C 1
ATOM 871 O O . ARG A 1 115 ? 16.568 14.486 -7.510 1.00 85.94 115 ARG A O 1
ATOM 878 N N . GLY A 1 116 ? 14.693 14.081 -8.683 1.00 85.38 116 GLY A N 1
ATOM 879 C CA . GLY A 1 116 ? 15.238 13.125 -9.624 1.00 85.38 116 GLY A CA 1
ATOM 880 C C . GLY A 1 116 ? 14.792 11.689 -9.373 1.00 85.38 116 GLY A C 1
ATOM 881 O O . GLY A 1 116 ? 13.960 11.369 -8.518 1.00 85.38 116 GLY A O 1
ATOM 882 N N . GLN A 1 117 ? 15.389 10.797 -10.158 1.00 87.19 117 GLN A N 1
ATOM 883 C CA . GLN A 1 117 ? 15.094 9.372 -10.158 1.00 87.19 117 GLN A CA 1
ATOM 884 C C . GLN A 1 117 ? 16.328 8.579 -9.761 1.00 87.19 117 GLN A C 1
ATOM 886 O O . GLN A 1 117 ? 17.434 8.859 -10.228 1.00 87.19 117 GLN A O 1
ATOM 891 N N . ALA A 1 118 ? 16.134 7.542 -8.954 1.00 87.81 118 ALA A N 1
ATOM 892 C CA . ALA A 1 118 ? 17.205 6.680 -8.483 1.00 87.81 118 ALA A CA 1
ATOM 893 C C . ALA A 1 118 ? 16.864 5.207 -8.694 1.00 87.81 118 ALA A C 1
ATOM 895 O O . ALA A 1 118 ? 15.711 4.793 -8.626 1.00 87.81 118 ALA A O 1
ATOM 896 N N . LYS A 1 119 ? 17.881 4.387 -8.934 1.00 89.25 119 LYS A N 1
ATOM 897 C CA . LYS A 1 119 ? 17.768 2.935 -8.955 1.00 89.25 119 LYS A CA 1
ATOM 898 C C . LYS A 1 119 ? 18.169 2.377 -7.599 1.00 89.25 119 LYS A C 1
ATOM 900 O O . LYS A 1 119 ? 19.270 2.646 -7.127 1.00 89.25 119 LYS A O 1
ATOM 905 N N . VAL A 1 120 ? 17.308 1.558 -7.008 1.00 89.00 120 VAL A N 1
ATOM 906 C CA . VAL A 1 120 ? 17.590 0.835 -5.767 1.00 89.00 120 VAL A CA 1
ATOM 907 C C . VAL A 1 120 ? 18.552 -0.311 -6.064 1.00 89.00 120 VAL A C 1
ATOM 909 O O . VAL A 1 120 ? 18.246 -1.199 -6.859 1.00 89.00 120 VAL A O 1
ATOM 912 N N . ASN A 1 121 ? 19.718 -0.307 -5.430 1.00 88.81 121 ASN A N 1
ATOM 913 C CA . ASN A 1 121 ? 20.716 -1.365 -5.563 1.00 88.81 121 ASN A CA 1
ATOM 914 C C . ASN A 1 121 ? 20.505 -2.447 -4.505 1.00 88.81 121 ASN A C 1
ATOM 916 O O . ASN A 1 121 ? 20.448 -3.634 -4.836 1.00 88.81 121 ASN A O 1
ATOM 920 N N . THR A 1 122 ? 20.342 -2.022 -3.254 1.00 87.12 122 THR A N 1
ATOM 921 C CA . THR A 1 122 ? 20.109 -2.889 -2.097 1.00 87.12 122 THR A CA 1
ATOM 922 C C . THR A 1 122 ? 19.016 -2.304 -1.212 1.00 87.12 122 THR A C 1
ATOM 924 O O . THR A 1 122 ? 18.843 -1.086 -1.139 1.00 87.12 122 THR A O 1
ATOM 927 N N . VAL A 1 123 ? 18.271 -3.196 -0.566 1.00 86.81 123 VAL A N 1
ATOM 928 C CA . VAL A 1 123 ? 17.291 -2.892 0.473 1.00 86.81 123 VAL A CA 1
ATOM 929 C C . VAL A 1 123 ? 17.695 -3.697 1.694 1.00 86.81 123 VAL A C 1
ATOM 931 O O . VAL A 1 123 ? 17.630 -4.927 1.670 1.00 86.81 123 VAL A O 1
ATOM 934 N N . ASP A 1 124 ? 18.087 -2.989 2.739 1.00 84.75 124 ASP A N 1
ATOM 935 C CA . ASP A 1 124 ? 18.434 -3.548 4.031 1.00 84.75 124 ASP A CA 1
ATOM 936 C C . ASP A 1 124 ? 17.295 -3.219 5.000 1.00 84.75 124 ASP A C 1
ATOM 938 O O . ASP A 1 124 ? 16.940 -2.056 5.222 1.00 84.75 124 ASP A O 1
ATOM 942 N N . LEU A 1 125 ? 16.677 -4.266 5.543 1.00 74.44 125 LEU A N 1
ATOM 943 C CA . LEU A 1 125 ? 15.744 -4.132 6.656 1.00 74.44 125 LEU A CA 1
ATOM 944 C C . LEU A 1 125 ? 16.604 -3.914 7.904 1.00 74.44 125 LEU A C 1
ATOM 946 O O . LEU A 1 125 ? 17.401 -4.789 8.242 1.00 74.44 125 LEU A O 1
ATOM 950 N N . GLU A 1 126 ? 16.511 -2.740 8.527 1.00 67.12 126 GLU A N 1
ATOM 951 C CA . GLU A 1 126 ? 17.205 -2.501 9.795 1.00 67.12 126 GLU A CA 1
ATOM 952 C C . GLU A 1 126 ? 16.537 -3.298 10.927 1.00 67.12 126 GLU A C 1
ATOM 954 O O . GLU A 1 126 ? 15.396 -3.747 10.801 1.00 67.12 126 GLU A O 1
ATOM 959 N N . ASP A 1 127 ? 17.243 -3.453 12.052 1.00 59.12 127 ASP A N 1
ATOM 960 C CA . ASP A 1 127 ? 16.704 -4.100 13.259 1.00 59.12 127 ASP A CA 1
ATOM 961 C C . ASP A 1 127 ? 15.470 -3.360 13.816 1.00 59.12 127 ASP A C 1
ATOM 963 O O . ASP A 1 127 ? 14.664 -3.935 14.549 1.00 59.12 127 ASP A O 1
ATOM 967 N N . ASP A 1 128 ? 15.310 -2.082 13.459 1.00 63.41 128 ASP A N 1
ATOM 968 C CA . ASP A 1 128 ? 14.120 -1.290 13.741 1.00 63.41 128 ASP A CA 1
ATOM 969 C C . ASP A 1 128 ? 13.089 -1.441 12.603 1.00 63.41 128 ASP A C 1
ATOM 971 O O . ASP A 1 128 ? 13.306 -0.926 11.501 1.00 63.41 128 ASP A O 1
ATOM 975 N N . PRO A 1 129 ? 11.918 -2.061 12.856 1.00 62.12 129 PRO A N 1
ATOM 976 C CA . PRO A 1 129 ? 10.896 -2.272 11.832 1.00 62.12 129 PRO A CA 1
ATOM 977 C C . PRO A 1 129 ? 10.283 -0.958 11.322 1.00 62.12 129 PRO A C 1
ATOM 979 O O . PRO A 1 129 ? 9.504 -0.967 10.359 1.00 62.12 129 PRO A O 1
ATOM 982 N N . SER A 1 130 ? 10.567 0.183 11.963 1.00 66.81 130 SER A N 1
ATOM 983 C CA . SER A 1 130 ? 10.044 1.487 11.558 1.00 66.81 130 SER A CA 1
ATOM 984 C C . SER A 1 130 ? 10.763 2.144 10.381 1.00 66.81 130 SER A C 1
ATOM 986 O O . SER A 1 130 ? 10.222 3.080 9.790 1.00 66.81 130 SER A O 1
ATOM 988 N N . HIS A 1 131 ? 11.898 1.595 9.945 1.00 75.44 131 HIS A N 1
ATOM 989 C CA . HIS A 1 131 ? 12.698 2.173 8.871 1.00 75.44 131 HIS A CA 1
ATOM 990 C C . HIS A 1 131 ? 13.252 1.100 7.932 1.00 75.44 131 HIS A C 1
ATOM 992 O O . HIS A 1 131 ? 13.470 -0.043 8.322 1.00 75.44 131 HIS A O 1
ATOM 998 N N . ILE A 1 132 ? 13.515 1.483 6.683 1.00 81.50 132 ILE A N 1
ATOM 999 C CA . ILE A 1 132 ? 14.333 0.671 5.775 1.00 81.50 132 ILE A CA 1
ATOM 1000 C C . ILE A 1 132 ? 15.503 1.493 5.282 1.00 81.50 132 ILE A C 1
ATOM 1002 O O . ILE A 1 132 ? 15.382 2.699 5.056 1.00 81.50 132 ILE A O 1
ATOM 1006 N N . LYS A 1 133 ? 16.629 0.831 5.068 1.00 85.69 133 LYS A N 1
ATOM 1007 C CA . LYS A 1 133 ? 17.804 1.445 4.479 1.00 85.69 133 LYS A CA 1
ATOM 1008 C C . LYS A 1 133 ? 17.931 0.980 3.040 1.00 85.69 133 LYS A C 1
ATOM 1010 O O . LYS A 1 133 ? 17.824 -0.206 2.742 1.00 85.69 133 LYS A O 1
ATOM 1015 N N . VAL A 1 134 ? 18.127 1.921 2.128 1.00 87.81 134 VAL A N 1
ATOM 1016 C CA . VAL A 1 134 ? 18.317 1.626 0.711 1.00 87.81 134 VAL A CA 1
ATOM 1017 C C . VAL A 1 134 ? 19.600 2.263 0.220 1.00 87.81 134 VAL A C 1
ATOM 1019 O O . VAL A 1 134 ? 19.865 3.435 0.482 1.00 87.81 134 VAL A O 1
ATOM 1022 N N . THR A 1 135 ? 20.388 1.507 -0.532 1.00 87.81 135 THR A N 1
ATOM 1023 C CA . THR A 1 135 ? 21.496 2.077 -1.301 1.00 87.81 135 THR A CA 1
ATOM 1024 C C . THR A 1 135 ? 21.019 2.294 -2.722 1.00 87.81 135 THR A C 1
ATOM 1026 O O . THR A 1 135 ? 20.435 1.397 -3.337 1.00 87.81 135 THR A O 1
ATOM 1029 N N . VAL A 1 136 ? 21.261 3.485 -3.258 1.00 87.62 136 VAL A N 1
ATOM 1030 C CA . VAL A 1 136 ? 20.719 3.918 -4.544 1.00 87.62 136 VAL A CA 1
ATOM 1031 C C . VAL A 1 136 ? 21.800 4.480 -5.458 1.00 87.62 136 VAL A C 1
ATOM 1033 O O . VAL A 1 136 ? 22.830 4.979 -5.007 1.00 87.62 136 VAL A O 1
ATOM 1036 N N . SER A 1 137 ? 21.535 4.413 -6.758 1.00 87.62 137 SER A N 1
ATOM 1037 C CA . SER A 1 137 ? 22.292 5.102 -7.805 1.00 87.62 137 SER A CA 1
ATOM 1038 C C . SER A 1 137 ? 21.360 6.049 -8.547 1.00 87.62 137 SER A C 1
ATOM 1040 O O . SER A 1 137 ? 20.367 5.595 -9.115 1.00 87.62 137 SER A O 1
ATOM 1042 N N . MET A 1 138 ? 21.660 7.345 -8.575 1.00 83.69 138 MET A N 1
ATOM 1043 C CA . MET A 1 138 ? 20.865 8.321 -9.321 1.00 83.69 138 MET A CA 1
ATOM 1044 C C . MET A 1 138 ? 20.918 8.011 -10.820 1.00 83.69 138 MET A C 1
ATOM 1046 O O . MET A 1 138 ? 21.988 7.835 -11.402 1.00 83.69 138 MET A O 1
ATOM 1050 N N . LEU A 1 139 ? 19.741 7.919 -11.434 1.00 77.56 139 LEU A N 1
ATOM 1051 C CA . LEU A 1 139 ? 19.552 7.779 -12.877 1.00 77.56 139 LEU A CA 1
ATOM 1052 C C . LEU A 1 139 ? 19.425 9.151 -13.543 1.00 77.56 139 LEU A C 1
ATOM 1054 O O . LEU A 1 139 ? 19.944 9.357 -14.637 1.00 77.56 139 LEU A O 1
ATOM 1058 N N . VAL A 1 140 ? 18.730 10.072 -12.873 1.00 70.38 140 VAL A N 1
ATOM 1059 C CA . VAL A 1 140 ? 18.495 11.455 -13.299 1.00 70.38 140 VAL A CA 1
ATOM 1060 C C . VAL A 1 140 ? 18.537 12.332 -12.049 1.00 70.38 140 VAL A C 1
ATOM 1062 O O . VAL A 1 140 ? 17.911 11.982 -11.053 1.00 70.38 140 VAL A O 1
ATOM 1065 N N . GLY A 1 141 ? 19.256 13.456 -12.091 1.00 64.56 141 GLY A N 1
ATOM 1066 C CA . GLY A 1 141 ? 19.481 14.330 -10.931 1.00 64.56 141 GLY A CA 1
ATOM 1067 C C . GLY A 1 141 ? 20.816 14.068 -10.221 1.00 64.56 141 GLY A C 1
ATOM 1068 O O . GLY A 1 141 ? 21.568 13.169 -10.596 1.00 64.56 141 GLY A O 1
ATOM 1069 N N . ASN A 1 142 ? 21.125 14.877 -9.203 1.00 62.47 142 ASN A N 1
ATOM 1070 C CA . ASN A 1 142 ? 22.364 14.779 -8.425 1.00 62.47 142 ASN A CA 1
ATOM 1071 C C . ASN A 1 142 ? 22.064 14.361 -6.986 1.00 62.47 142 ASN A C 1
ATOM 1073 O O . ASN A 1 142 ? 21.277 15.010 -6.301 1.00 62.47 142 ASN A O 1
ATOM 1077 N N . TYR A 1 143 ? 22.758 13.322 -6.518 1.00 58.56 143 TYR A N 1
ATOM 1078 C CA . TYR A 1 143 ? 22.711 12.898 -5.117 1.00 58.56 143 TYR A CA 1
ATOM 1079 C C . TYR A 1 143 ? 23.455 13.882 -4.192 1.00 58.56 143 TYR A C 1
ATOM 1081 O O . TYR A 1 143 ? 23.144 13.992 -3.009 1.00 58.56 143 TYR A O 1
ATOM 1089 N N . ALA A 1 144 ? 24.424 14.629 -4.735 1.00 55.53 144 ALA A N 1
ATOM 1090 C CA . ALA A 1 144 ? 25.306 15.485 -3.952 1.00 55.53 144 ALA A CA 1
ATOM 1091 C C . ALA A 1 144 ? 24.582 16.661 -3.251 1.00 55.53 144 ALA A C 1
ATOM 1093 O O . ALA A 1 144 ? 23.947 17.505 -3.887 1.00 55.53 144 ALA A O 1
ATOM 1094 N N . ALA A 1 145 ? 24.758 16.692 -1.924 1.00 45.78 145 ALA A N 1
ATOM 1095 C CA . ALA A 1 145 ? 24.655 17.760 -0.911 1.00 45.78 145 ALA A CA 1
ATOM 1096 C C . ALA A 1 145 ? 23.472 18.762 -0.858 1.00 45.78 145 ALA A C 1
ATOM 1098 O O . ALA A 1 145 ? 23.405 19.511 0.116 1.00 45.78 145 ALA A O 1
ATOM 1099 N N . ALA A 1 146 ? 22.530 18.806 -1.805 1.00 52.19 146 ALA A N 1
ATOM 1100 C CA . ALA A 1 146 ? 21.343 19.680 -1.683 1.00 52.19 146 ALA A CA 1
ATOM 1101 C C . ALA A 1 146 ? 20.097 19.221 -2.468 1.00 52.19 146 ALA A C 1
ATOM 1103 O O . ALA A 1 146 ? 19.086 19.926 -2.480 1.00 52.19 146 ALA A O 1
ATOM 1104 N N . GLY A 1 147 ? 20.169 18.076 -3.157 1.00 71.50 147 GLY A N 1
ATOM 1105 C CA . GLY A 1 147 ? 19.086 17.589 -4.014 1.00 71.50 147 GLY A CA 1
ATOM 1106 C C . GLY A 1 147 ? 17.939 16.976 -3.220 1.00 71.50 147 GLY A C 1
ATOM 1107 O O . GLY A 1 147 ? 16.825 17.477 -3.294 1.00 71.50 147 GLY A O 1
ATOM 1108 N N . ILE A 1 148 ? 18.230 15.923 -2.454 1.00 82.00 148 ILE A N 1
ATOM 1109 C CA . ILE A 1 148 ? 17.253 15.173 -1.658 1.00 82.00 148 ILE A CA 1
ATOM 1110 C C . ILE A 1 148 ? 17.367 15.618 -0.202 1.00 82.00 148 ILE A C 1
ATOM 1112 O O . ILE A 1 148 ? 18.464 15.652 0.359 1.00 82.00 148 ILE A O 1
ATOM 1116 N N . ILE A 1 149 ? 16.241 15.956 0.408 1.00 83.50 149 ILE A N 1
ATOM 1117 C CA . ILE A 1 149 ? 16.153 16.426 1.786 1.00 83.50 149 ILE A CA 1
ATOM 1118 C C . ILE A 1 149 ? 15.300 15.477 2.627 1.00 83.50 149 ILE A C 1
ATOM 1120 O O . ILE A 1 149 ? 14.559 14.634 2.121 1.00 83.50 149 ILE A O 1
ATOM 1124 N N . VAL A 1 150 ? 15.429 15.605 3.949 1.00 85.81 150 VAL A N 1
ATOM 1125 C CA . VAL A 1 150 ? 14.514 14.937 4.880 1.00 85.81 150 VAL A CA 1
ATOM 1126 C C . VAL A 1 150 ? 13.093 15.334 4.512 1.00 85.81 150 VAL A C 1
ATOM 1128 O O . VAL A 1 150 ? 12.850 16.478 4.131 1.00 85.81 150 VAL A O 1
ATOM 1131 N N . ASP A 1 151 ? 12.171 14.393 4.679 1.00 85.25 151 ASP A N 1
ATOM 1132 C CA . ASP A 1 151 ? 10.741 14.578 4.493 1.00 85.25 151 ASP A CA 1
ATOM 1133 C C . ASP A 1 151 ? 10.253 14.632 3.031 1.00 85.25 151 ASP A C 1
ATOM 1135 O O . ASP A 1 151 ? 9.032 14.650 2.820 1.00 85.25 151 ASP A O 1
ATOM 1139 N N . ASP A 1 152 ? 11.164 14.522 2.055 1.00 87.81 152 ASP A N 1
ATOM 1140 C CA . ASP A 1 152 ? 10.838 14.272 0.646 1.00 87.81 152 ASP A CA 1
ATOM 1141 C C . ASP A 1 152 ? 10.047 12.962 0.484 1.00 87.81 152 ASP A C 1
ATOM 1143 O O . ASP A 1 152 ? 10.241 11.980 1.211 1.00 87.81 152 ASP A O 1
ATOM 1147 N N . TYR A 1 153 ? 9.153 12.943 -0.499 1.00 87.50 153 TYR A N 1
ATOM 1148 C CA . TYR A 1 153 ? 8.272 11.832 -0.829 1.00 87.50 153 TYR A CA 1
ATOM 1149 C C . TYR A 1 153 ? 8.905 10.934 -1.880 1.00 87.50 153 TYR A C 1
ATOM 1151 O O . TYR A 1 153 ? 9.415 11.402 -2.896 1.00 87.50 153 TYR A O 1
ATOM 1159 N N . VAL A 1 154 ? 8.821 9.627 -1.653 1.00 88.00 154 VAL A N 1
ATOM 1160 C CA . VAL A 1 154 ? 9.360 8.612 -2.554 1.00 88.00 154 VAL A CA 1
ATOM 1161 C C . VAL A 1 154 ? 8.222 7.813 -3.173 1.00 88.00 154 VAL A C 1
ATOM 1163 O O . VAL A 1 154 ? 7.331 7.318 -2.474 1.00 88.00 154 VAL A O 1
ATOM 1166 N N . TYR A 1 155 ? 8.310 7.646 -4.484 1.00 87.06 155 TYR A N 1
ATOM 1167 C CA . TYR A 1 155 ? 7.358 6.947 -5.335 1.00 87.06 155 TYR A CA 1
ATOM 1168 C C . TYR A 1 155 ? 8.065 5.803 -6.059 1.00 87.06 155 TYR A C 1
ATOM 1170 O O . TYR A 1 155 ? 9.272 5.863 -6.312 1.00 87.06 155 TYR A O 1
ATOM 1178 N N . LEU A 1 156 ? 7.324 4.754 -6.414 1.00 83.50 156 LEU A N 1
ATOM 1179 C CA . LEU A 1 156 ? 7.833 3.722 -7.315 1.00 83.50 156 LEU A CA 1
ATOM 1180 C C . LEU A 1 156 ? 7.647 4.200 -8.748 1.00 83.50 156 LEU A C 1
ATOM 1182 O O . LEU A 1 156 ? 6.518 4.366 -9.206 1.00 83.50 156 LEU A O 1
ATOM 1186 N N . GLN A 1 157 ? 8.757 4.359 -9.467 1.00 77.94 157 GLN A N 1
ATOM 1187 C CA . GLN A 1 157 ? 8.750 4.838 -10.846 1.00 77.94 157 GLN A CA 1
ATOM 1188 C C . GLN A 1 157 ? 7.900 6.124 -10.970 1.00 77.94 157 GLN A C 1
ATOM 1190 O O . GLN A 1 157 ? 7.959 6.988 -10.101 1.00 77.94 157 GLN A O 1
ATOM 1195 N N . ASN A 1 158 ? 7.084 6.217 -12.017 1.00 74.69 158 ASN A N 1
ATOM 1196 C CA . ASN A 1 158 ? 6.231 7.356 -12.332 1.00 74.69 158 ASN A CA 1
ATOM 1197 C C . ASN A 1 158 ? 4.783 7.148 -11.842 1.00 74.69 158 ASN A C 1
ATOM 1199 O O . ASN A 1 158 ? 3.871 7.800 -12.336 1.00 74.69 158 ASN A O 1
ATOM 1203 N N . SER A 1 159 ? 4.552 6.224 -10.897 1.00 79.50 159 SER A N 1
ATOM 1204 C CA . SER A 1 159 ? 3.238 6.012 -10.267 1.00 79.50 159 SER A CA 1
ATOM 1205 C C . SER A 1 159 ? 2.960 7.151 -9.280 1.00 79.50 159 SER A C 1
ATOM 1207 O O . SER A 1 159 ? 3.071 6.976 -8.063 1.00 79.50 159 SER A O 1
ATOM 1209 N N . ILE A 1 160 ? 2.655 8.334 -9.802 1.00 83.62 160 ILE A N 1
ATOM 1210 C CA . ILE A 1 160 ? 2.554 9.583 -9.048 1.00 83.62 160 ILE A CA 1
ATOM 1211 C C . ILE A 1 160 ? 1.266 10.278 -9.465 1.00 83.62 160 ILE A C 1
ATOM 1213 O O . ILE A 1 160 ? 0.996 10.434 -10.649 1.00 83.62 160 ILE A O 1
ATOM 1217 N N . THR A 1 161 ? 0.483 10.743 -8.495 1.00 82.81 161 THR A N 1
ATOM 1218 C CA . THR A 1 161 ? -0.707 11.546 -8.811 1.00 82.81 161 THR A CA 1
ATOM 1219 C C . THR A 1 161 ? -0.346 12.876 -9.459 1.00 82.81 161 THR A C 1
ATOM 1221 O O . THR A 1 161 ? 0.497 13.620 -8.951 1.00 82.81 161 THR A O 1
ATOM 1224 N N . GLY A 1 162 ? -1.044 13.202 -10.541 1.00 79.56 162 GLY A N 1
ATOM 1225 C CA . GLY A 1 162 ? -0.820 14.382 -11.367 1.00 79.56 162 GLY A CA 1
ATOM 1226 C C . GLY A 1 162 ? 0.372 14.257 -12.317 1.00 79.56 162 GLY A C 1
ATOM 1227 O O . GLY A 1 162 ? 0.735 15.258 -12.935 1.00 79.56 162 GLY A O 1
ATOM 1228 N N . TYR A 1 163 ? 1.001 13.082 -12.416 1.00 81.75 163 TYR A N 1
ATOM 1229 C CA . TYR A 1 163 ? 2.062 12.843 -13.387 1.00 81.75 163 TYR A CA 1
ATOM 1230 C C . TYR A 1 163 ? 1.453 12.333 -14.688 1.00 81.75 163 TYR A C 1
ATOM 1232 O O . TYR A 1 163 ? 0.853 11.260 -14.735 1.00 81.75 163 TYR A O 1
ATOM 1240 N N . ILE A 1 164 ? 1.650 13.102 -15.751 1.00 79.94 164 ILE A N 1
ATOM 1241 C CA . ILE A 1 164 ? 1.212 12.763 -17.102 1.00 79.94 164 ILE A CA 1
ATOM 1242 C C . ILE A 1 164 ? 2.481 12.573 -17.930 1.00 79.94 164 ILE A C 1
ATOM 1244 O O . ILE A 1 164 ? 3.326 13.473 -17.972 1.00 79.94 164 ILE A O 1
ATOM 1248 N N . ASP A 1 165 ? 2.644 11.394 -18.532 1.00 73.31 165 ASP A N 1
ATOM 1249 C CA . ASP A 1 165 ? 3.760 11.162 -19.451 1.00 73.31 165 ASP A CA 1
ATOM 1250 C C . ASP A 1 165 ? 3.562 12.013 -20.714 1.00 73.31 165 ASP A C 1
ATOM 1252 O O . ASP A 1 165 ? 2.441 12.283 -21.131 1.00 73.31 165 ASP A O 1
ATOM 1256 N N . SER A 1 166 ? 4.651 12.442 -21.344 1.00 71.94 166 SER A N 1
ATOM 1257 C CA . SER A 1 166 ? 4.623 13.299 -22.537 1.00 71.94 166 SER A CA 1
ATOM 1258 C C . SER A 1 166 ? 3.846 12.709 -23.722 1.00 71.94 166 SER A C 1
ATOM 1260 O O . SER A 1 166 ? 3.380 13.466 -24.573 1.00 71.94 166 SER A O 1
ATOM 1262 N N . ASP A 1 167 ? 3.690 11.383 -23.746 1.00 72.00 167 ASP A N 1
ATOM 1263 C CA . ASP A 1 167 ? 2.970 10.632 -24.776 1.00 72.00 167 ASP A CA 1
ATOM 1264 C C . ASP A 1 167 ? 1.552 10.201 -24.335 1.00 72.00 167 ASP A C 1
ATOM 1266 O O . ASP A 1 167 ? 0.844 9.547 -25.103 1.00 72.00 167 ASP A O 1
ATOM 1270 N N . GLU A 1 168 ? 1.117 10.554 -23.120 1.00 70.50 168 GLU A N 1
ATOM 1271 C CA . GLU A 1 168 ? -0.175 10.158 -22.548 1.00 70.50 168 GLU A CA 1
ATOM 1272 C C . GLU A 1 168 ? -1.035 11.382 -22.199 1.00 70.50 168 GLU A C 1
ATOM 1274 O O . GLU A 1 168 ? -0.545 12.481 -21.947 1.00 70.50 168 GLU A O 1
ATOM 1279 N N . THR A 1 169 ? -2.357 11.208 -22.205 1.00 68.88 169 THR A N 1
ATOM 1280 C CA . THR A 1 169 ? -3.311 12.249 -21.775 1.00 68.88 169 THR A CA 1
ATOM 1281 C C . THR A 1 169 ? -3.840 12.023 -20.365 1.00 68.88 169 THR A C 1
ATOM 1283 O O . THR A 1 169 ? -4.443 12.929 -19.790 1.00 68.88 169 THR A O 1
ATOM 1286 N N . ASP A 1 170 ? -3.621 10.826 -19.823 1.00 71.06 170 ASP A N 1
ATOM 1287 C CA . ASP A 1 170 ? -4.188 10.377 -18.56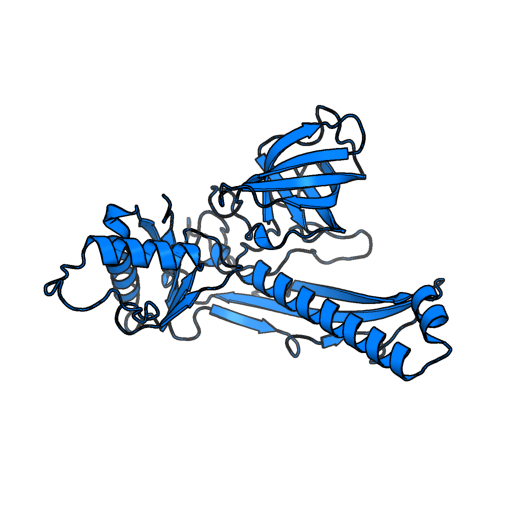1 1.00 71.06 170 ASP A CA 1
ATOM 1288 C C . ASP A 1 170 ? -3.133 10.372 -17.448 1.00 71.06 170 ASP A C 1
ATOM 1290 O O . ASP A 1 170 ? -1.933 10.229 -17.677 1.00 71.06 170 ASP A O 1
ATOM 1294 N N . ASP A 1 171 ? -3.601 10.565 -16.218 1.00 73.06 171 ASP A N 1
ATOM 1295 C CA . ASP A 1 171 ? -2.758 10.609 -15.026 1.00 73.06 171 ASP A CA 1
ATOM 1296 C C . ASP A 1 171 ? -2.325 9.203 -14.586 1.00 73.06 171 ASP A C 1
ATOM 1298 O O . ASP A 1 171 ? -3.163 8.314 -14.411 1.00 73.06 171 ASP A O 1
ATOM 1302 N N . ASN A 1 172 ? -1.034 9.037 -14.291 1.00 74.69 172 ASN A N 1
ATOM 1303 C CA . ASN A 1 172 ? -0.429 7.802 -13.784 1.00 74.69 172 ASN A CA 1
ATOM 1304 C C . ASN A 1 172 ? -0.633 7.596 -12.267 1.00 74.69 172 ASN A C 1
ATOM 1306 O O . ASN A 1 172 ? 0.178 6.956 -11.585 1.00 74.69 172 ASN A O 1
ATOM 1310 N N . SER A 1 173 ? -1.731 8.117 -11.713 1.00 78.88 173 SER A N 1
ATOM 1311 C CA . SER A 1 173 ? -2.090 7.889 -10.313 1.00 78.88 173 SER A CA 1
ATOM 1312 C C . SER A 1 173 ? -2.397 6.410 -10.062 1.00 78.88 173 SER A C 1
ATOM 1314 O O . SER A 1 173 ? -3.161 5.791 -10.807 1.00 78.88 173 SER A O 1
ATOM 1316 N N . PRO A 1 174 ? -1.856 5.822 -8.985 1.00 81.56 174 PRO A N 1
ATOM 1317 C CA . PRO A 1 174 ? -2.265 4.491 -8.577 1.00 81.56 174 PRO A CA 1
ATOM 1318 C C . PRO A 1 174 ? -3.704 4.495 -8.049 1.00 81.56 174 PRO A C 1
ATOM 1320 O O . PRO A 1 174 ? -4.213 5.537 -7.622 1.00 81.56 174 PRO A O 1
ATOM 1323 N N . PRO A 1 175 ? -4.360 3.323 -8.024 1.00 82.69 175 PRO A N 1
ATOM 1324 C CA . PRO A 1 175 ? -5.698 3.211 -7.470 1.00 82.69 175 PRO A CA 1
ATOM 1325 C C . PRO A 1 175 ? -5.690 3.588 -5.990 1.00 82.69 175 PRO A C 1
ATOM 1327 O O . PRO A 1 175 ? -4.738 3.282 -5.261 1.00 82.69 175 PRO A O 1
ATOM 1330 N N . MET A 1 176 ? -6.755 4.237 -5.523 1.00 86.12 176 MET A N 1
ATOM 1331 C CA . MET A 1 176 ? -6.884 4.502 -4.089 1.00 86.12 176 MET A CA 1
ATOM 1332 C C . MET A 1 176 ? -7.014 3.192 -3.297 1.00 86.12 176 MET A C 1
ATOM 1334 O O . MET A 1 176 ? -7.496 2.167 -3.787 1.00 86.12 176 MET A O 1
ATOM 1338 N N . GLY A 1 177 ? -6.555 3.232 -2.051 1.00 86.38 177 GLY A N 1
ATOM 1339 C CA . GLY A 1 177 ? -6.597 2.100 -1.141 1.00 86.38 177 GLY A CA 1
ATOM 1340 C C . GLY A 1 177 ? -7.327 2.409 0.162 1.00 86.38 177 GLY A C 1
ATOM 1341 O O . GLY A 1 177 ? -7.934 3.465 0.375 1.00 86.38 177 GLY A O 1
ATOM 1342 N N . LEU A 1 178 ? -7.264 1.439 1.069 1.00 87.81 178 LEU A N 1
ATOM 1343 C CA . LEU A 1 178 ? -7.979 1.442 2.336 1.00 87.81 178 LEU A CA 1
ATOM 1344 C C . LEU A 1 178 ? -7.552 2.597 3.247 1.00 87.81 178 LEU A C 1
ATOM 1346 O O . LEU A 1 178 ? -8.408 3.172 3.916 1.00 87.81 178 LEU A O 1
ATOM 1350 N N . THR A 1 179 ? -6.279 2.999 3.280 1.00 86.56 179 THR A N 1
ATOM 1351 C CA . THR A 1 179 ? -5.875 4.124 4.144 1.00 86.56 179 THR A CA 1
ATOM 1352 C C . THR A 1 179 ? -6.536 5.431 3.714 1.00 86.56 179 THR A C 1
ATOM 1354 O O . THR A 1 179 ? -7.040 6.145 4.580 1.00 86.56 179 THR A O 1
ATOM 1357 N N . GLY A 1 180 ? -6.663 5.693 2.408 1.00 85.38 180 GLY A N 1
ATOM 1358 C CA . GLY A 1 180 ? -7.392 6.859 1.892 1.00 85.38 180 GLY A CA 1
ATOM 1359 C C . GLY A 1 180 ? -8.871 6.869 2.305 1.00 85.38 180 GLY A C 1
ATOM 1360 O O . GLY A 1 180 ? -9.422 7.899 2.703 1.00 85.38 180 GLY A O 1
ATOM 1361 N N . PHE A 1 181 ? -9.524 5.706 2.316 1.00 89.06 181 PHE A N 1
ATOM 1362 C CA . PHE A 1 181 ? -10.911 5.599 2.774 1.00 89.06 181 PHE A CA 1
ATOM 1363 C C . PHE A 1 181 ? -11.079 5.802 4.280 1.00 89.06 181 PHE A C 1
ATOM 1365 O O . PHE A 1 181 ? -11.987 6.517 4.714 1.00 89.06 181 PHE A O 1
ATOM 1372 N N . TYR A 1 182 ? -10.211 5.184 5.078 1.00 89.31 182 TYR A N 1
ATOM 1373 C CA . TYR A 1 182 ? -10.289 5.207 6.539 1.00 89.31 182 TYR A CA 1
ATOM 1374 C C . TYR A 1 182 ? -9.693 6.490 7.150 1.00 89.31 182 TYR A C 1
ATOM 1376 O O . TYR A 1 182 ? -9.766 6.670 8.369 1.00 89.31 182 TYR A O 1
ATOM 1384 N N . ASP A 1 183 ? -9.135 7.394 6.336 1.00 86.06 183 ASP A N 1
ATOM 1385 C CA . ASP A 1 183 ? -8.507 8.636 6.785 1.00 86.06 183 ASP A CA 1
ATOM 1386 C C . ASP A 1 183 ? -8.993 9.895 6.059 1.00 86.06 183 ASP A C 1
ATOM 1388 O O . ASP A 1 183 ? -8.594 10.168 4.930 1.00 86.06 183 ASP A O 1
ATOM 1392 N N . ASP A 1 184 ? -9.795 10.721 6.738 1.00 81.88 184 ASP A N 1
ATOM 1393 C CA . ASP A 1 184 ? -10.194 12.039 6.226 1.00 81.88 184 ASP A CA 1
ATOM 1394 C C . ASP A 1 184 ? -9.073 13.080 6.184 1.00 81.88 184 ASP A C 1
ATOM 1396 O O . ASP A 1 184 ? -9.247 14.096 5.530 1.00 81.88 184 ASP A O 1
ATOM 1400 N N . ALA A 1 185 ? -7.928 12.851 6.831 1.00 80.88 185 ALA A N 1
ATOM 1401 C CA . ALA A 1 185 ? -6.789 13.762 6.736 1.00 80.88 185 ALA A CA 1
ATOM 1402 C C . ALA A 1 185 ? -5.917 13.489 5.498 1.00 80.88 185 ALA A C 1
ATOM 1404 O O . ALA A 1 185 ? -5.225 14.392 5.043 1.00 80.88 185 ALA A O 1
ATOM 1405 N N . LEU A 1 186 ? -5.947 12.265 4.949 1.00 79.19 186 LEU A N 1
ATOM 1406 C CA . LEU A 1 186 ? -5.101 11.889 3.807 1.00 79.19 186 LEU A CA 1
ATOM 1407 C C . LEU A 1 186 ? -5.725 12.235 2.460 1.00 79.19 186 LEU A C 1
ATOM 1409 O O . LEU A 1 186 ? -5.005 12.607 1.532 1.00 79.19 186 LEU A O 1
ATOM 1413 N N . VAL A 1 187 ? -7.046 12.064 2.358 1.00 79.44 187 VAL A N 1
ATOM 1414 C CA . VAL A 1 187 ? -7.820 12.304 1.138 1.00 79.44 187 VAL A CA 1
ATOM 1415 C C . VAL A 1 187 ? -9.138 12.987 1.503 1.00 79.44 187 VAL A C 1
ATOM 1417 O O . VAL A 1 187 ? -10.057 12.358 2.050 1.00 79.44 187 VAL A O 1
ATOM 1420 N N . ASP A 1 188 ? -9.214 14.278 1.184 1.00 81.19 188 ASP A N 1
ATOM 1421 C CA . ASP A 1 188 ? -10.412 15.115 1.262 1.00 81.19 188 ASP A CA 1
ATOM 1422 C C . ASP A 1 188 ? -10.314 16.241 0.208 1.00 81.19 188 ASP A C 1
ATOM 1424 O O . ASP A 1 188 ? -9.290 16.924 0.167 1.00 81.19 188 ASP A O 1
ATOM 1428 N N . PRO A 1 189 ? -11.324 16.455 -0.657 1.00 85.00 189 PRO A N 1
ATOM 1429 C CA . PRO A 1 189 ? -12.572 15.701 -0.779 1.00 85.00 189 PRO A CA 1
ATOM 1430 C C . PRO A 1 189 ? -12.368 14.301 -1.372 1.00 85.00 189 PRO A C 1
ATOM 1432 O O . PRO A 1 189 ? -11.513 14.085 -2.227 1.00 85.00 189 PRO A O 1
ATOM 1435 N N . LEU A 1 190 ? -13.211 13.349 -0.969 1.00 85.56 190 LEU A N 1
ATOM 1436 C CA . LEU A 1 190 ? -13.265 12.010 -1.565 1.00 85.56 190 LEU A CA 1
ATOM 1437 C C . LEU A 1 190 ? -14.581 11.844 -2.329 1.00 85.56 190 LEU A C 1
ATOM 1439 O O . LEU A 1 190 ? -15.647 12.071 -1.760 1.00 85.56 190 LEU A O 1
ATOM 1443 N N . GLN A 1 191 ? -14.514 11.426 -3.600 1.00 82.50 191 GLN A N 1
ATOM 1444 C CA . GLN A 1 191 ? -15.684 11.275 -4.486 1.00 82.50 191 GLN A CA 1
ATOM 1445 C C . GLN A 1 191 ? -16.552 12.552 -4.560 1.00 82.50 191 GLN A C 1
ATOM 1447 O O . GLN A 1 191 ? -17.777 12.489 -4.630 1.00 82.50 191 GLN A O 1
ATOM 1452 N N . GLY A 1 192 ? -15.908 13.723 -4.505 1.00 85.31 192 GLY A N 1
ATOM 1453 C CA . GLY A 1 192 ? -16.576 15.029 -4.527 1.00 85.31 192 GLY A CA 1
ATOM 1454 C C . GLY A 1 192 ? -17.226 15.452 -3.204 1.00 85.31 192 GLY A C 1
ATOM 1455 O O . GLY A 1 192 ? -17.790 16.540 -3.141 1.00 85.31 192 GLY A O 1
ATOM 1456 N N . LEU A 1 193 ? -17.135 14.639 -2.146 1.00 86.88 193 LEU A N 1
ATOM 1457 C CA . LEU A 1 193 ? -17.648 14.964 -0.815 1.00 86.88 193 LEU A CA 1
ATOM 1458 C C . LEU A 1 193 ? -16.493 15.344 0.116 1.00 86.88 193 LEU A C 1
ATOM 1460 O O . LEU A 1 193 ? -15.617 14.519 0.392 1.00 86.88 193 LEU A O 1
ATOM 1464 N N . ALA A 1 194 ? -16.511 16.584 0.610 1.00 89.56 194 ALA A N 1
ATOM 1465 C CA . ALA A 1 194 ? -15.566 17.067 1.611 1.00 89.56 194 ALA A CA 1
ATOM 1466 C C . ALA A 1 194 ? -16.108 16.834 3.023 1.00 89.56 194 ALA A C 1
ATOM 1468 O O . ALA A 1 194 ? -17.272 17.120 3.309 1.00 89.56 194 ALA A O 1
ATOM 1469 N N . VAL A 1 195 ? -15.265 16.381 3.946 1.00 88.25 195 VAL A N 1
ATOM 1470 C CA . VAL A 1 195 ? -15.667 16.162 5.345 1.00 88.25 195 VAL A CA 1
ATOM 1471 C C . VAL A 1 195 ? -15.952 17.480 6.071 1.00 88.25 195 VAL A C 1
ATOM 1473 O O . VAL A 1 195 ? -16.753 17.509 7.008 1.00 88.25 195 VAL A O 1
ATOM 1476 N N . ALA A 1 196 ? -15.334 18.579 5.631 1.00 87.25 196 ALA A N 1
ATOM 1477 C CA . ALA A 1 196 ? -15.603 19.914 6.160 1.00 87.25 196 ALA A CA 1
ATOM 1478 C C . ALA A 1 196 ? -17.052 20.373 5.908 1.00 87.25 196 ALA A C 1
ATOM 1480 O O . ALA A 1 196 ? -17.655 20.987 6.787 1.00 87.25 196 ALA A O 1
ATOM 1481 N N . THR A 1 197 ? -17.613 20.063 4.734 1.00 90.69 197 THR A N 1
ATOM 1482 C CA . THR A 1 197 ? -18.992 20.426 4.364 1.00 90.69 197 THR A CA 1
ATOM 1483 C C . THR A 1 197 ? -19.993 19.339 4.727 1.00 90.69 197 THR A C 1
ATOM 1485 O O . THR A 1 197 ? -21.115 19.659 5.104 1.00 90.69 197 THR A O 1
ATOM 1488 N N . GLU A 1 198 ? -19.577 18.071 4.681 1.00 89.31 198 GLU A N 1
ATOM 1489 C CA . GLU A 1 198 ? -20.415 16.904 4.955 1.00 89.31 198 GLU A CA 1
ATOM 1490 C C . GLU A 1 198 ? -19.850 16.060 6.112 1.00 89.31 198 GLU A C 1
ATOM 1492 O O . GLU A 1 198 ? -19.294 14.975 5.902 1.00 89.31 198 GLU A O 1
ATOM 1497 N N . PRO A 1 199 ? -20.017 16.492 7.381 1.00 87.44 199 PRO A N 1
ATOM 1498 C CA . PRO A 1 199 ? -19.471 15.780 8.539 1.00 87.44 199 PRO A CA 1
ATOM 1499 C C . PRO A 1 199 ? -20.002 14.353 8.690 1.00 87.44 199 PRO A C 1
ATOM 1501 O O . PRO A 1 199 ? -19.350 13.506 9.306 1.00 87.44 199 PRO A O 1
ATOM 1504 N N . PHE A 1 200 ? -21.177 14.063 8.116 1.00 85.19 200 PHE A N 1
ATOM 1505 C CA . PHE A 1 200 ? -21.735 12.715 8.105 1.00 85.19 200 PHE A CA 1
ATOM 1506 C C . PHE A 1 200 ? -20.874 11.728 7.316 1.00 85.19 200 PHE A C 1
ATOM 1508 O O . PHE A 1 200 ? -21.087 10.535 7.495 1.00 85.19 200 PHE A O 1
ATOM 1515 N N . TRP A 1 201 ? -19.949 12.195 6.465 1.00 87.25 201 TRP A N 1
ATOM 1516 C CA . TRP A 1 201 ? -19.045 11.390 5.636 1.00 87.25 201 TRP A CA 1
ATOM 1517 C C . TRP A 1 201 ? -17.771 10.946 6.376 1.00 87.25 201 TRP A C 1
ATOM 1519 O O . TRP A 1 201 ? -17.057 10.058 5.912 1.00 87.25 201 TRP A O 1
ATOM 1529 N N . ARG A 1 202 ? -17.492 11.510 7.559 1.00 88.38 202 ARG A N 1
ATOM 1530 C CA . ARG A 1 202 ? -16.240 11.289 8.298 1.00 88.38 202 ARG A CA 1
ATOM 1531 C C . ARG A 1 202 ? -16.054 9.829 8.772 1.00 88.38 202 ARG A C 1
ATOM 1533 O O . ARG A 1 202 ? -16.882 9.341 9.562 1.00 88.38 202 ARG A O 1
ATOM 1540 N N . PRO A 1 203 ? -14.941 9.153 8.411 1.00 89.94 203 PRO A N 1
ATOM 1541 C CA . PRO A 1 203 ? -14.577 7.847 8.965 1.00 89.94 203 PRO A CA 1
ATOM 1542 C C . PRO A 1 203 ? -14.188 7.955 10.450 1.00 89.94 203 PRO A C 1
ATOM 1544 O O . PRO A 1 203 ? -13.829 9.022 10.948 1.00 89.94 203 PRO A O 1
ATOM 1547 N N . HIS A 1 204 ? -14.254 6.853 11.201 1.00 88.94 204 HIS A N 1
ATOM 1548 C CA . HIS A 1 204 ? -13.815 6.844 12.598 1.00 88.94 204 HIS A CA 1
ATOM 1549 C C . HIS A 1 204 ? -12.375 6.352 12.731 1.00 88.94 204 HIS A C 1
ATOM 1551 O O . HIS A 1 204 ? -12.061 5.208 12.410 1.00 88.94 204 HIS A O 1
ATOM 1557 N N . LYS A 1 205 ? -11.520 7.188 13.311 1.00 87.56 205 LYS A N 1
ATOM 1558 C CA . LYS A 1 205 ? -10.156 6.824 13.687 1.00 87.56 205 LYS A CA 1
ATOM 1559 C C . LYS A 1 205 ? -10.031 6.823 15.202 1.00 87.56 205 LYS A C 1
ATOM 1561 O O . LYS A 1 205 ? -10.556 7.715 15.872 1.00 87.56 205 LYS A O 1
ATOM 1566 N N . ARG A 1 206 ? -9.344 5.820 15.740 1.00 87.88 206 ARG A N 1
ATOM 1567 C CA . ARG A 1 206 ? -9.019 5.725 17.162 1.00 87.88 206 ARG A CA 1
ATOM 1568 C C . ARG A 1 206 ? -7.564 5.308 17.314 1.00 87.88 206 ARG A C 1
ATOM 1570 O O . ARG A 1 206 ? -7.136 4.383 16.638 1.00 87.88 206 ARG A O 1
ATOM 1577 N N . ASN A 1 207 ? -6.845 5.943 18.228 1.00 86.88 207 ASN A N 1
ATOM 1578 C CA . ASN A 1 207 ? -5.491 5.530 18.584 1.00 86.88 207 ASN A CA 1
ATOM 1579 C C . ASN A 1 207 ? -5.557 4.591 19.795 1.00 86.88 207 ASN A C 1
ATOM 1581 O O . ASN A 1 207 ? -6.367 4.817 20.700 1.00 86.88 207 ASN A O 1
ATOM 1585 N N . ALA A 1 208 ? -4.745 3.539 19.790 1.00 83.38 208 ALA A N 1
ATOM 1586 C CA . ALA A 1 208 ? -4.493 2.686 20.948 1.00 83.38 208 ALA A CA 1
ATOM 1587 C C . ALA A 1 208 ? -3.062 2.893 21.444 1.00 83.38 208 ALA A C 1
ATOM 1589 O O . ALA A 1 208 ? -2.207 3.333 20.693 1.00 83.38 208 ALA A O 1
ATOM 1590 N N . THR A 1 209 ? -2.800 2.534 22.697 1.00 78.69 209 THR A N 1
ATOM 1591 C CA . THR A 1 209 ? -1.448 2.244 23.194 1.00 78.69 209 THR A CA 1
ATOM 1592 C C . THR A 1 209 ? -1.417 0.801 23.676 1.00 78.69 209 THR A C 1
ATOM 1594 O O . THR A 1 209 ? -2.482 0.241 23.951 1.00 78.69 209 THR A O 1
ATOM 1597 N N . GLN A 1 210 ? -0.236 0.190 23.824 1.00 72.12 210 GLN A N 1
ATOM 1598 C CA . GLN A 1 210 ? -0.102 -1.217 24.234 1.00 72.12 210 GLN A CA 1
ATOM 1599 C C . GLN A 1 210 ? -0.991 -1.587 25.442 1.00 72.12 210 GLN A C 1
ATOM 1601 O O . GLN A 1 210 ? -1.745 -2.560 25.396 1.00 72.12 210 GLN A O 1
ATOM 1606 N N . ALA A 1 211 ? -0.996 -0.756 26.489 1.00 75.94 211 ALA A N 1
ATOM 1607 C CA . ALA A 1 211 ? -1.787 -0.986 27.702 1.00 75.94 211 ALA A CA 1
ATOM 1608 C C . ALA A 1 211 ? -3.313 -0.980 27.455 1.00 75.94 211 ALA A C 1
ATOM 1610 O O . ALA A 1 211 ? -4.086 -1.674 28.137 1.00 75.94 211 ALA A O 1
ATOM 1611 N N . THR A 1 212 ? -3.770 -0.195 26.475 1.00 82.19 212 THR A N 1
ATOM 1612 C CA . THR A 1 212 ? -5.191 0.036 26.200 1.00 82.19 212 THR A CA 1
ATOM 1613 C C . THR A 1 212 ? -5.717 -0.705 24.975 1.00 82.19 212 THR A C 1
ATOM 1615 O O . THR A 1 212 ? -6.939 -0.722 24.811 1.00 82.19 212 THR A O 1
ATOM 1618 N N . VAL A 1 213 ? -4.865 -1.384 24.187 1.00 84.19 213 VAL A N 1
ATOM 1619 C CA . VAL A 1 213 ? -5.215 -2.069 22.919 1.00 84.19 213 VAL A CA 1
ATOM 1620 C C . VAL A 1 213 ? -6.554 -2.797 23.005 1.00 84.19 213 VAL A C 1
ATOM 1622 O O . VAL A 1 213 ? -7.470 -2.493 22.249 1.00 84.19 213 VAL A O 1
ATOM 1625 N N . ILE A 1 214 ? -6.728 -3.706 23.970 1.00 84.06 214 ILE A N 1
ATOM 1626 C CA . ILE A 1 214 ? -7.964 -4.503 24.095 1.00 84.06 214 ILE A CA 1
ATOM 1627 C C . ILE A 1 214 ? -9.195 -3.617 24.345 1.00 84.06 214 ILE A C 1
ATOM 1629 O O . ILE A 1 214 ? -10.266 -3.832 23.770 1.00 84.06 214 ILE A O 1
ATOM 1633 N N . GLY A 1 215 ? -9.058 -2.614 25.214 1.00 86.81 215 GLY A N 1
ATOM 1634 C CA . GLY A 1 215 ? -10.137 -1.683 25.532 1.00 86.81 215 GLY A CA 1
ATOM 1635 C C . GLY A 1 215 ? -10.500 -0.809 24.334 1.00 86.81 215 GLY A C 1
ATOM 1636 O O . GLY A 1 215 ? -11.682 -0.624 24.040 1.00 86.81 215 GLY A O 1
ATOM 1637 N N . ASP A 1 216 ? -9.501 -0.313 23.610 1.00 88.75 216 ASP A N 1
ATOM 1638 C CA . ASP A 1 216 ? -9.708 0.530 22.440 1.00 88.75 216 ASP A CA 1
ATOM 1639 C C . ASP A 1 216 ? -10.209 -0.252 21.223 1.00 88.75 216 ASP A C 1
ATOM 1641 O O . ASP A 1 216 ? -11.084 0.262 20.529 1.00 88.75 216 ASP A O 1
ATOM 1645 N N . MET A 1 217 ? -9.811 -1.515 21.037 1.00 87.75 217 MET A N 1
ATOM 1646 C CA . MET A 1 217 ? -10.434 -2.419 20.062 1.00 87.75 217 MET A CA 1
ATOM 1647 C C . MET A 1 217 ? -11.927 -2.615 20.355 1.00 87.75 217 MET A C 1
ATOM 1649 O O . MET A 1 217 ? -12.760 -2.477 19.460 1.00 87.75 217 MET A O 1
ATOM 1653 N N . ASN A 1 218 ? -12.300 -2.853 21.620 1.00 87.81 218 ASN A N 1
ATOM 1654 C CA . ASN A 1 218 ? -13.709 -2.996 22.008 1.00 87.81 218 ASN A CA 1
ATOM 1655 C C . ASN A 1 218 ? -14.509 -1.709 21.760 1.00 87.81 218 ASN A C 1
ATOM 1657 O O . ASN A 1 218 ? -15.661 -1.755 21.320 1.00 87.81 218 ASN A O 1
ATOM 1661 N N . ARG A 1 219 ? -13.910 -0.543 22.025 1.00 88.69 219 ARG A N 1
ATOM 1662 C CA . ARG A 1 219 ? -14.540 0.758 21.765 1.00 88.69 219 ARG A CA 1
ATOM 1663 C C . ARG A 1 219 ? -14.657 1.046 20.269 1.00 88.69 219 ARG A C 1
ATOM 1665 O O . ARG A 1 219 ? -15.709 1.526 19.859 1.00 88.69 219 ARG A O 1
ATOM 1672 N N . ALA A 1 220 ? -13.639 0.724 19.470 1.00 86.69 220 ALA A N 1
ATOM 1673 C CA . ALA A 1 220 ? -13.665 0.838 18.012 1.00 86.69 220 ALA A CA 1
ATOM 1674 C C . ALA A 1 220 ? -14.779 -0.036 17.415 1.00 86.69 220 ALA A C 1
ATOM 1676 O O . ALA A 1 220 ? -15.645 0.466 16.697 1.00 86.69 220 ALA A O 1
ATOM 1677 N N . ARG A 1 221 ? -14.855 -1.305 17.838 1.00 85.69 221 ARG A N 1
ATOM 1678 C CA . ARG A 1 221 ? -15.944 -2.224 17.483 1.00 85.69 221 ARG A CA 1
ATOM 1679 C C . ARG A 1 221 ? -17.318 -1.633 17.805 1.00 85.69 221 ARG A C 1
ATOM 1681 O O . ARG A 1 221 ? -18.212 -1.605 16.963 1.00 85.69 221 ARG A O 1
ATOM 1688 N N . ASN A 1 222 ? -17.496 -1.132 19.027 1.00 85.38 222 ASN A N 1
ATOM 1689 C CA . ASN A 1 222 ? -18.769 -0.556 19.456 1.00 85.38 222 ASN A CA 1
ATOM 1690 C C . ASN A 1 222 ? -19.101 0.752 18.713 1.00 85.38 222 ASN A C 1
ATOM 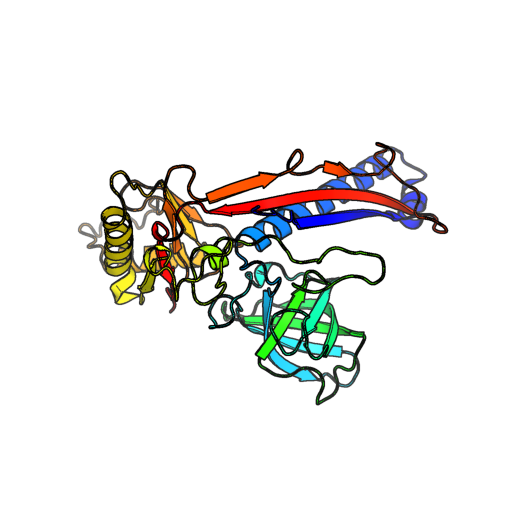1692 O O . ASN A 1 222 ? -20.274 1.025 18.469 1.00 85.38 222 ASN A O 1
ATOM 1696 N N . ALA A 1 223 ? -18.102 1.559 18.343 1.00 83.94 223 ALA A N 1
ATOM 1697 C CA . ALA A 1 223 ? -18.302 2.771 17.551 1.00 83.94 223 ALA A CA 1
ATOM 1698 C C . ALA A 1 223 ? -18.855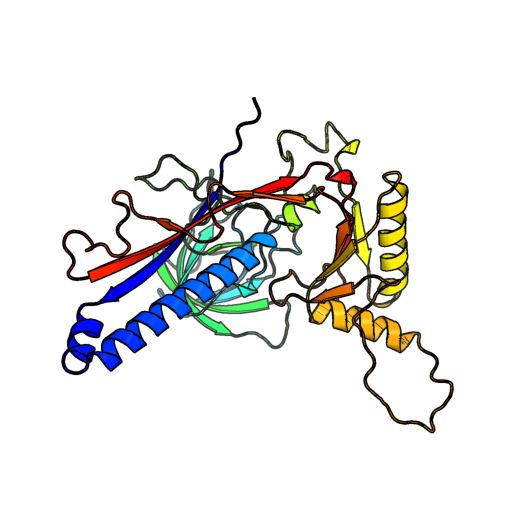 2.444 16.159 1.00 83.94 223 ALA A C 1
ATOM 1700 O O . ALA A 1 223 ? -19.773 3.117 15.698 1.00 83.94 223 ALA A O 1
ATOM 1701 N N . GLN A 1 224 ? -18.364 1.373 15.533 1.00 80.50 224 GLN A N 1
ATOM 1702 C CA . GLN A 1 224 ? -18.878 0.889 14.254 1.00 80.50 224 GLN A CA 1
ATOM 1703 C C . GLN A 1 224 ? -20.348 0.456 14.352 1.00 80.50 224 GLN A C 1
ATOM 1705 O O . GLN A 1 224 ? -21.179 0.857 13.536 1.00 80.50 224 GLN A O 1
ATOM 1710 N N . MET A 1 225 ? -20.695 -0.309 15.392 1.00 77.88 225 MET A N 1
ATOM 1711 C CA . MET A 1 225 ? -22.064 -0.798 15.603 1.00 77.88 225 MET A CA 1
ATOM 1712 C C . MET A 1 225 ? -23.076 0.320 15.903 1.00 77.88 225 MET A C 1
ATOM 1714 O O . MET A 1 225 ? -24.254 0.172 15.594 1.00 77.88 225 MET A O 1
ATOM 1718 N N . LYS A 1 226 ? -22.641 1.440 16.497 1.00 80.69 226 LYS A N 1
ATOM 1719 C CA . LYS A 1 226 ? -23.519 2.578 16.830 1.00 80.69 226 LYS A CA 1
ATOM 1720 C C . LYS A 1 226 ? -23.863 3.470 15.635 1.00 80.69 226 LYS A C 1
ATOM 1722 O O . LYS A 1 226 ? -24.829 4.220 15.713 1.00 80.69 226 LYS A O 1
ATOM 1727 N N . ARG A 1 227 ? -23.061 3.441 14.568 1.00 73.75 227 ARG A N 1
ATOM 1728 C CA . ARG A 1 227 ? -23.142 4.418 13.469 1.00 73.75 227 ARG A CA 1
ATOM 1729 C C . ARG A 1 227 ? -24.231 4.116 12.449 1.00 73.75 227 ARG A C 1
ATOM 1731 O O . ARG A 1 227 ? -24.788 5.050 11.885 1.00 73.75 227 ARG A O 1
ATOM 1738 N N . ALA A 1 228 ? -24.544 2.844 12.222 1.00 68.25 228 ALA A N 1
ATOM 1739 C CA . ALA A 1 228 ? -25.607 2.463 11.304 1.00 68.25 228 ALA A CA 1
ATOM 1740 C C . ALA A 1 228 ? -26.347 1.206 11.789 1.00 68.25 228 ALA A C 1
ATOM 1742 O O . ALA A 1 228 ? -25.705 0.234 12.206 1.00 68.25 228 ALA A O 1
ATOM 1743 N N . PRO A 1 229 ? -27.690 1.189 11.715 1.00 64.75 229 PRO A N 1
ATOM 1744 C CA . PRO A 1 229 ? -28.472 0.001 12.032 1.00 64.75 229 PRO A CA 1
ATOM 1745 C C . PRO A 1 229 ? -28.101 -1.148 11.084 1.00 64.75 229 PRO A C 1
ATOM 1747 O O . PRO A 1 229 ? -27.970 -0.962 9.877 1.00 64.75 229 PRO A O 1
ATOM 1750 N N . GLY A 1 230 ? -27.902 -2.342 11.646 1.00 66.94 230 GLY A N 1
ATOM 1751 C CA . GLY A 1 230 ? -27.524 -3.544 10.891 1.00 66.94 230 GLY A CA 1
ATOM 1752 C C . GLY A 1 230 ? -26.038 -3.646 10.536 1.00 66.94 230 GLY A C 1
ATOM 1753 O O . GLY A 1 230 ? -25.623 -4.657 9.972 1.00 66.94 230 GLY A O 1
ATOM 1754 N N . ASN A 1 231 ? -25.222 -2.655 10.902 1.00 73.12 231 ASN A N 1
ATOM 1755 C CA . ASN A 1 231 ? -23.798 -2.696 10.623 1.00 73.12 231 ASN A CA 1
ATOM 1756 C C . ASN A 1 231 ? -23.086 -3.756 11.469 1.00 73.12 231 ASN A C 1
ATOM 1758 O O . ASN A 1 231 ? -23.191 -3.783 12.699 1.00 73.12 231 ASN A O 1
ATOM 1762 N N . ARG A 1 232 ? -22.351 -4.639 10.799 1.00 77.38 232 ARG A N 1
ATOM 1763 C CA . ARG A 1 232 ? -21.601 -5.726 11.423 1.00 77.38 232 ARG A CA 1
ATOM 1764 C C . ARG A 1 232 ? -20.184 -5.704 10.889 1.00 77.38 232 ARG A C 1
ATOM 1766 O O . ARG A 1 232 ? -19.977 -5.520 9.697 1.00 77.38 232 ARG A O 1
ATOM 1773 N N . ILE A 1 233 ? -19.227 -5.919 11.780 1.00 85.69 233 ILE A N 1
ATOM 1774 C CA . ILE A 1 233 ? -17.850 -6.208 11.382 1.00 85.69 233 ILE A CA 1
ATOM 1775 C C . ILE A 1 233 ? -17.831 -7.633 10.857 1.00 85.69 233 ILE A C 1
ATOM 1777 O O . ILE A 1 233 ? -18.292 -8.544 11.550 1.00 85.69 233 ILE A O 1
ATOM 1781 N N . GLU A 1 234 ? -17.336 -7.807 9.640 1.00 88.88 234 GLU A N 1
ATOM 1782 C CA . GLU A 1 234 ? -17.195 -9.125 9.034 1.00 88.88 234 GLU A CA 1
ATOM 1783 C C . GLU A 1 234 ? -15.860 -9.745 9.432 1.00 88.88 234 GLU A C 1
ATOM 1785 O O . GLU A 1 234 ? -15.829 -10.856 9.961 1.00 88.88 234 GLU A O 1
ATOM 1790 N N . TYR A 1 235 ? -14.782 -8.979 9.276 1.00 89.62 235 TYR A N 1
ATOM 1791 C CA . TYR A 1 235 ? -13.430 -9.378 9.635 1.00 89.62 235 TYR A CA 1
ATOM 1792 C C . TYR A 1 235 ? -12.553 -8.167 9.964 1.00 89.62 235 TYR A C 1
ATOM 1794 O O . TYR A 1 235 ? -12.907 -7.014 9.703 1.00 89.62 235 TYR A O 1
ATOM 1802 N N . LEU A 1 236 ? -11.407 -8.450 10.576 1.00 91.19 236 LEU A N 1
ATOM 1803 C CA . LEU A 1 236 ? -10.350 -7.483 10.835 1.00 91.19 236 LEU A CA 1
ATOM 1804 C C . LEU A 1 236 ? -9.164 -7.807 9.930 1.00 91.19 236 LEU A C 1
ATOM 1806 O O . LEU A 1 236 ? -8.915 -8.980 9.641 1.00 91.19 236 LEU A O 1
ATOM 1810 N N . ILE A 1 237 ? -8.432 -6.783 9.505 1.00 91.44 237 ILE A N 1
ATOM 1811 C CA . ILE A 1 237 ? -7.190 -6.956 8.750 1.00 91.44 237 ILE A CA 1
ATOM 1812 C C . ILE A 1 237 ? -6.116 -5.972 9.222 1.00 91.44 237 ILE A C 1
ATOM 1814 O O . ILE A 1 237 ? -6.422 -4.838 9.591 1.00 91.44 237 ILE A O 1
ATOM 1818 N N . GLY A 1 238 ? -4.869 -6.431 9.247 1.00 89.31 238 GLY A N 1
ATOM 1819 C CA . GLY A 1 238 ? -3.683 -5.677 9.661 1.00 89.31 238 GLY A CA 1
ATOM 1820 C C . GLY A 1 238 ? -2.419 -6.498 9.401 1.00 89.31 238 GLY A C 1
ATOM 1821 O O . GLY A 1 238 ? -2.490 -7.539 8.748 1.00 89.31 238 GLY A O 1
ATOM 1822 N N . THR A 1 239 ? -1.268 -6.062 9.910 1.00 87.06 239 THR A N 1
ATOM 1823 C CA . THR A 1 239 ? -0.007 -6.810 9.756 1.00 87.06 239 THR A CA 1
ATOM 1824 C C . THR A 1 239 ? 0.119 -7.978 10.728 1.00 87.06 239 THR A C 1
ATOM 1826 O O . THR A 1 239 ? -0.570 -8.049 11.750 1.00 87.06 239 THR A O 1
ATOM 1829 N N . HIS A 1 240 ? 1.058 -8.882 10.433 1.00 84.06 240 HIS A N 1
ATOM 1830 C CA . HIS A 1 240 ? 1.491 -9.913 11.378 1.00 84.06 240 HIS A CA 1
ATOM 1831 C C . HIS A 1 240 ? 1.974 -9.302 12.700 1.00 84.06 240 HIS A C 1
ATOM 1833 O O . HIS A 1 240 ? 1.521 -9.730 13.758 1.00 84.06 240 HIS A O 1
ATOM 1839 N N . GLU A 1 241 ? 2.785 -8.245 12.634 1.00 81.06 241 GLU A N 1
ATOM 1840 C CA . GLU A 1 241 ? 3.275 -7.513 13.809 1.00 81.06 241 GLU A CA 1
ATOM 1841 C C . GLU A 1 241 ? 2.132 -6.906 14.635 1.00 81.06 241 GLU A C 1
ATOM 1843 O O . GLU A 1 241 ? 2.100 -7.027 15.857 1.00 81.06 241 GLU A O 1
ATOM 1848 N N . THR A 1 242 ? 1.131 -6.301 13.989 1.00 83.69 242 THR A N 1
ATOM 1849 C CA . THR A 1 242 ? -0.029 -5.736 14.698 1.00 83.69 242 THR A CA 1
ATOM 1850 C C . THR A 1 242 ? -0.834 -6.822 15.414 1.00 83.69 242 THR A C 1
ATOM 1852 O O . THR A 1 242 ? -1.344 -6.614 16.520 1.00 83.69 242 THR A O 1
ATOM 1855 N N . ARG A 1 243 ? -0.945 -8.003 14.798 1.00 85.31 243 ARG A N 1
ATOM 1856 C CA . ARG A 1 243 ? -1.631 -9.155 15.388 1.00 85.31 243 ARG A CA 1
ATOM 1857 C C . ARG A 1 243 ? -0.853 -9.749 16.565 1.00 85.31 243 ARG A C 1
ATOM 1859 O O . ARG A 1 243 ? -1.477 -10.099 17.564 1.00 85.31 243 ARG A O 1
ATOM 1866 N N . GLU A 1 244 ? 0.470 -9.819 16.475 1.00 82.62 244 GLU A N 1
ATOM 1867 C CA . GLU A 1 244 ? 1.356 -10.207 17.581 1.00 82.62 244 GLU A CA 1
ATOM 1868 C C . GLU A 1 244 ? 1.238 -9.228 18.759 1.00 82.62 244 GLU A C 1
ATOM 1870 O O . GLU A 1 244 ? 0.993 -9.635 19.888 1.00 82.62 244 GLU A O 1
ATOM 1875 N N . ARG A 1 245 ? 1.231 -7.918 18.496 1.00 81.56 245 ARG A N 1
ATOM 1876 C CA . ARG A 1 245 ? 1.031 -6.890 19.537 1.00 81.56 245 ARG A CA 1
ATOM 1877 C C . ARG A 1 245 ? -0.303 -7.033 20.266 1.00 81.56 245 ARG A C 1
ATOM 1879 O O . ARG A 1 245 ? -0.393 -6.841 21.479 1.00 81.56 245 ARG A O 1
ATOM 1886 N N . TRP A 1 246 ? -1.365 -7.357 19.530 1.00 84.19 246 TRP A N 1
ATOM 1887 C CA . TRP A 1 246 ? -2.662 -7.653 20.134 1.00 84.19 246 TRP A CA 1
ATOM 1888 C C . TRP A 1 246 ? -2.615 -8.910 21.011 1.00 84.19 246 TRP A C 1
ATOM 1890 O O . TRP A 1 246 ? -3.179 -8.913 22.107 1.00 84.19 246 TRP A O 1
ATOM 1900 N N . HIS A 1 247 ? -1.937 -9.955 20.543 1.00 83.12 247 HIS A N 1
ATOM 1901 C CA . HIS A 1 247 ? -1.724 -11.185 21.296 1.00 83.12 247 HIS A CA 1
ATOM 1902 C C . HIS A 1 247 ? -0.962 -10.942 22.598 1.00 83.12 247 HIS A C 1
ATOM 1904 O O . HIS A 1 247 ? -1.415 -11.376 23.654 1.00 83.12 247 HIS A O 1
ATOM 1910 N N . ASP A 1 248 ? 0.120 -10.175 22.565 1.00 83.06 248 ASP A N 1
ATOM 1911 C CA . ASP A 1 248 ? 0.910 -9.880 23.761 1.00 83.06 248 ASP A CA 1
ATOM 1912 C C . ASP A 1 248 ? 0.091 -9.105 24.796 1.00 83.06 248 ASP A C 1
ATOM 1914 O O . ASP A 1 248 ? 0.130 -9.400 25.994 1.00 83.06 248 ASP A O 1
ATOM 1918 N N . ALA A 1 249 ? -0.746 -8.170 24.336 1.00 82.94 249 ALA A N 1
ATOM 1919 C CA . ALA A 1 249 ? -1.686 -7.468 25.203 1.00 82.94 249 ALA A CA 1
ATOM 1920 C C . ALA A 1 249 ? -2.731 -8.411 25.837 1.00 82.94 249 ALA A C 1
ATOM 1922 O O . ALA A 1 249 ? -3.207 -8.134 26.942 1.00 82.94 249 ALA A O 1
ATOM 1923 N N . LEU A 1 250 ? -3.109 -9.507 25.163 1.00 81.31 250 LEU A N 1
ATOM 1924 C CA . LEU A 1 250 ? -3.983 -10.543 25.727 1.00 81.31 250 LEU A CA 1
ATOM 1925 C C . LEU A 1 250 ? -3.252 -11.386 26.767 1.00 81.31 250 LEU A C 1
ATOM 1927 O O . LEU A 1 250 ? -3.800 -11.593 27.849 1.00 81.31 250 LEU A O 1
ATOM 1931 N N . VAL A 1 251 ? -2.025 -11.821 26.472 1.00 80.81 251 VAL A N 1
ATOM 1932 C CA . VAL A 1 251 ? -1.194 -12.617 27.388 1.00 80.81 251 VAL A CA 1
ATOM 1933 C C . VAL A 1 251 ? -0.963 -11.871 28.701 1.00 80.81 251 VAL A C 1
ATOM 1935 O O . VAL A 1 251 ? -1.121 -12.461 29.766 1.00 80.81 251 VAL A O 1
ATOM 1938 N N . GLN A 1 252 ? -0.699 -10.560 28.655 1.00 81.25 252 GLN A N 1
ATOM 1939 C CA . GLN A 1 252 ? -0.540 -9.730 29.859 1.00 81.25 252 GLN A CA 1
ATOM 1940 C C . GLN A 1 252 ? -1.778 -9.706 30.771 1.00 81.25 252 GLN A C 1
ATOM 1942 O O . GLN A 1 252 ? -1.659 -9.425 31.962 1.00 81.25 252 GLN A O 1
ATOM 1947 N N . LYS A 1 253 ? -2.974 -9.963 30.227 1.00 76.06 253 LYS A N 1
ATOM 1948 C CA . LYS A 1 253 ? -4.241 -9.972 30.980 1.00 76.06 253 LYS A CA 1
ATOM 1949 C C . LYS A 1 253 ? -4.763 -11.379 31.256 1.00 76.06 253 LYS A C 1
ATOM 1951 O O . LYS A 1 253 ? -5.796 -11.517 31.912 1.00 76.06 253 LYS A O 1
ATOM 1956 N N . ALA A 1 254 ? -4.095 -12.408 30.741 1.00 73.62 254 ALA A N 1
ATOM 1957 C CA . ALA A 1 254 ? -4.480 -13.789 30.950 1.00 73.62 254 ALA A CA 1
ATOM 1958 C C . ALA A 1 254 ? -4.012 -14.260 32.335 1.00 73.62 254 ALA A C 1
ATOM 1960 O O . ALA A 1 254 ? -2.829 -14.210 32.664 1.00 73.62 254 ALA A O 1
ATOM 1961 N N . GLU A 1 255 ? -4.943 -14.753 33.151 1.00 70.25 255 GLU A N 1
ATOM 1962 C CA . GLU A 1 255 ? -4.605 -15.473 34.378 1.00 70.25 255 GLU A CA 1
ATOM 1963 C C . GLU A 1 255 ? -4.445 -16.963 34.068 1.00 70.25 255 GLU A C 1
ATOM 1965 O O . GLU A 1 255 ? -5.423 -17.683 33.840 1.00 70.25 255 GLU A O 1
ATOM 1970 N N . TRP A 1 256 ? -3.209 -17.454 34.106 1.00 67.31 256 TRP A N 1
ATOM 1971 C CA . TRP A 1 256 ? -2.919 -18.879 33.975 1.00 67.31 256 TRP A CA 1
ATOM 1972 C C . TRP A 1 256 ? -3.246 -19.596 35.288 1.00 67.31 256 TRP A C 1
ATOM 1974 O O . TRP A 1 256 ? -2.435 -19.668 36.207 1.00 67.31 256 TRP A O 1
ATOM 1984 N N . ARG A 1 257 ? -4.464 -20.135 35.405 1.00 64.06 257 ARG A N 1
ATOM 1985 C CA . ARG A 1 257 ? -4.944 -20.784 36.644 1.00 64.06 257 ARG A CA 1
ATOM 1986 C C . ARG A 1 257 ? -4.372 -22.183 36.907 1.00 64.06 257 ARG A C 1
ATOM 1988 O O . ARG A 1 257 ? -4.735 -22.797 37.904 1.00 64.06 257 ARG A O 1
ATOM 1995 N N . ASN A 1 258 ? -3.500 -22.704 36.041 1.00 53.91 258 ASN A N 1
ATOM 1996 C CA . ASN A 1 258 ? -2.88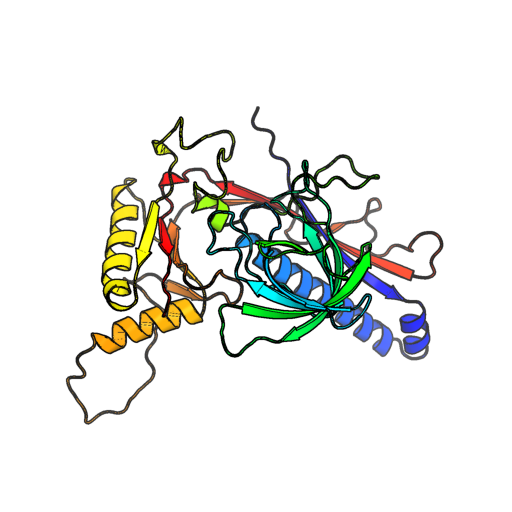6 -24.021 36.220 1.00 53.91 258 ASN A CA 1
ATOM 1997 C C . ASN A 1 258 ? -1.473 -24.069 35.612 1.00 53.91 258 ASN A C 1
ATOM 1999 O O . ASN A 1 258 ? -1.313 -24.270 34.414 1.00 53.91 258 ASN A O 1
ATOM 2003 N N . VAL A 1 259 ? -0.447 -23.916 36.452 1.00 55.25 259 VAL A N 1
ATOM 2004 C CA . VAL A 1 259 ? 0.989 -23.930 36.082 1.00 55.25 259 VAL A CA 1
ATOM 2005 C C . VAL A 1 259 ? 1.561 -25.333 35.810 1.00 55.25 259 VAL A C 1
ATOM 2007 O O . VAL A 1 259 ? 2.739 -25.473 35.501 1.00 55.25 259 VAL A O 1
ATOM 2010 N N . SER A 1 260 ? 0.750 -26.391 35.915 1.00 57.69 260 SER A N 1
ATOM 2011 C CA . SER A 1 260 ? 1.174 -27.790 35.724 1.00 57.69 260 SER A CA 1
ATOM 2012 C C . SER A 1 260 ? 0.918 -28.348 34.318 1.00 57.69 260 SER A C 1
ATOM 2014 O O . SER A 1 260 ? 1.207 -29.519 34.066 1.00 57.69 260 SER A O 1
ATOM 2016 N N . LYS A 1 261 ? 0.393 -27.542 33.385 1.00 47.78 261 LYS A N 1
ATOM 2017 C CA . LYS A 1 261 ? 0.253 -27.921 31.973 1.00 47.78 261 LYS A CA 1
ATOM 2018 C C . LYS A 1 261 ? 0.953 -26.898 31.088 1.00 47.78 261 LYS A C 1
ATOM 2020 O O . LYS A 1 261 ? 0.782 -25.701 31.273 1.00 47.78 261 LYS A O 1
ATOM 2025 N N . LEU A 1 262 ? 1.766 -27.446 30.187 1.00 56.09 262 LEU A N 1
ATOM 2026 C CA . LEU A 1 262 ? 2.678 -26.779 29.267 1.00 56.09 262 LEU A CA 1
ATOM 2027 C C . LEU A 1 262 ? 2.094 -25.548 28.566 1.00 56.09 262 LEU A C 1
ATOM 2029 O O . LEU A 1 262 ? 0.927 -25.530 28.174 1.00 56.09 262 LEU A O 1
ATOM 2033 N N . ASP A 1 263 ? 3.006 -24.613 28.312 1.00 49.34 263 ASP A N 1
ATOM 2034 C CA . ASP A 1 263 ? 2.935 -23.562 27.304 1.00 49.34 263 ASP A CA 1
ATOM 2035 C C . ASP A 1 263 ? 2.620 -24.190 25.932 1.00 49.34 263 ASP A C 1
ATOM 2037 O O . ASP A 1 263 ? 3.405 -24.969 25.386 1.00 49.34 263 ASP A O 1
ATOM 2041 N N . GLY A 1 264 ? 1.407 -23.961 25.433 1.00 56.03 264 GLY A N 1
ATOM 2042 C CA . GLY A 1 264 ? 0.884 -24.582 24.220 1.00 56.03 264 GLY A CA 1
ATOM 2043 C C . GLY A 1 264 ? 0.270 -23.532 23.305 1.00 56.03 264 GLY A C 1
ATOM 2044 O O . GLY A 1 264 ? -0.447 -22.646 23.767 1.00 56.03 264 GLY A O 1
ATOM 2045 N N . SER A 1 265 ? 0.538 -23.639 22.003 1.00 57.94 265 SER A N 1
ATOM 2046 C CA . SER A 1 265 ? -0.001 -22.728 20.990 1.00 57.94 265 SER A CA 1
ATOM 2047 C C . SER A 1 265 ? -1.532 -22.759 20.968 1.00 57.94 265 SER A C 1
ATOM 2049 O O . SER A 1 265 ? -2.127 -23.837 20.911 1.00 57.94 265 SER A O 1
ATOM 2051 N N . TYR A 1 266 ? -2.161 -21.588 20.944 1.00 64.19 266 TYR A N 1
ATOM 2052 C CA . TYR A 1 266 ? -3.604 -21.421 20.780 1.00 64.19 266 TYR A CA 1
ATOM 2053 C C . TYR A 1 266 ? -3.911 -20.516 19.581 1.00 64.19 266 TYR A C 1
ATOM 2055 O O . TYR A 1 266 ? -3.093 -19.684 19.187 1.00 64.19 266 TYR A O 1
ATOM 2063 N N . ASP A 1 267 ? -5.090 -20.678 18.977 1.00 63.03 267 ASP A N 1
ATOM 2064 C CA . ASP A 1 267 ? -5.458 -19.948 17.762 1.00 63.03 267 ASP A CA 1
ATOM 2065 C C . ASP A 1 267 ? -5.752 -18.467 18.045 1.00 63.03 267 ASP A C 1
ATOM 2067 O O . ASP A 1 267 ? -6.848 -18.074 18.443 1.00 63.03 267 ASP A O 1
ATOM 2071 N N . VAL A 1 268 ? -4.784 -17.606 17.738 1.00 64.81 268 VAL A N 1
ATOM 2072 C CA . VAL A 1 268 ? -4.867 -16.135 17.843 1.00 64.81 268 VAL A CA 1
ATOM 2073 C C . VAL A 1 268 ? -5.653 -15.521 16.664 1.00 64.81 268 VAL A C 1
ATOM 2075 O O . VAL A 1 268 ? -5.410 -14.396 16.242 1.00 64.81 268 VAL A O 1
ATOM 2078 N N . ALA A 1 269 ? -6.509 -16.288 15.987 1.00 70.31 269 ALA A N 1
ATOM 2079 C CA . ALA A 1 269 ? -7.100 -15.895 14.699 1.00 70.31 269 ALA A CA 1
ATOM 2080 C C . ALA A 1 269 ? -8.462 -15.207 14.812 1.00 70.31 269 ALA A C 1
ATOM 2082 O O . ALA A 1 269 ? -8.988 -14.746 13.801 1.00 70.31 269 ALA A O 1
ATOM 2083 N N . VAL A 1 270 ? -9.048 -15.142 16.011 1.00 81.06 270 VAL A N 1
ATOM 2084 C CA . VAL A 1 270 ? -10.446 -14.735 16.185 1.00 81.06 270 VAL A CA 1
ATOM 2085 C C . VAL A 1 270 ? -10.585 -13.642 17.243 1.00 81.06 270 VAL A C 1
ATOM 2087 O O . VAL A 1 270 ? -10.265 -13.841 18.411 1.00 81.06 270 VAL A O 1
ATOM 2090 N N . TYR A 1 271 ? -11.149 -12.501 16.851 1.00 81.75 271 TYR A N 1
ATOM 2091 C CA . TYR A 1 271 ? -11.525 -11.400 17.734 1.00 81.75 271 TYR A CA 1
ATOM 2092 C C . TYR A 1 271 ? -13.053 -11.299 17.821 1.00 81.75 271 TYR A C 1
ATOM 2094 O O . TYR A 1 271 ? -13.728 -11.047 16.825 1.00 81.75 271 TYR A O 1
ATOM 2102 N N . ALA A 1 272 ? -13.624 -11.500 19.015 1.00 79.81 272 ALA A N 1
ATOM 2103 C CA . ALA A 1 272 ? -15.075 -11.435 19.258 1.00 79.81 272 ALA A CA 1
ATOM 2104 C C . ALA A 1 272 ? -15.924 -12.278 18.271 1.00 79.81 272 ALA A C 1
ATOM 2106 O O . ALA A 1 272 ? -16.997 -11.853 17.840 1.00 79.81 272 ALA A O 1
ATOM 2107 N N . GLY A 1 273 ? -15.427 -13.461 17.891 1.00 82.12 273 GLY A N 1
ATOM 2108 C CA . GLY A 1 273 ? -16.078 -14.355 16.924 1.00 82.12 273 GLY A CA 1
ATOM 2109 C C . GLY A 1 273 ? -15.891 -13.968 15.450 1.00 82.12 273 GLY A C 1
ATOM 2110 O O . GLY A 1 273 ? -16.533 -14.564 14.590 1.00 82.12 273 GLY A O 1
ATOM 2111 N N . ARG A 1 274 ? -15.043 -12.977 15.141 1.00 86.56 274 ARG A N 1
ATOM 2112 C CA . ARG A 1 274 ? -14.689 -12.555 13.776 1.00 86.56 274 ARG A CA 1
ATOM 2113 C C . ARG A 1 274 ? -13.234 -12.892 13.462 1.00 86.56 274 ARG A C 1
ATOM 2115 O O . ARG A 1 274 ? -12.397 -12.748 14.352 1.00 86.56 274 ARG A O 1
ATOM 2122 N N . PRO A 1 275 ? -12.911 -13.320 12.233 1.00 89.94 275 PRO A N 1
ATOM 2123 C CA . PRO A 1 275 ? -11.534 -13.607 11.865 1.00 89.94 275 PRO A CA 1
ATOM 2124 C C . PRO A 1 275 ? -10.696 -12.321 11.814 1.00 89.94 275 PRO A C 1
ATOM 2126 O O . PRO A 1 275 ? -11.176 -11.266 11.391 1.00 89.94 275 PRO A O 1
ATOM 2129 N N . PHE A 1 276 ? -9.439 -12.428 12.239 1.00 89.62 276 PHE A N 1
ATOM 2130 C CA . PHE A 1 276 ? -8.410 -11.405 12.087 1.00 89.62 276 PHE A CA 1
ATOM 2131 C C . PHE A 1 276 ? -7.358 -11.908 11.091 1.00 89.62 276 PHE A C 1
ATOM 2133 O O . PHE A 1 276 ? -6.502 -12.737 11.415 1.00 89.62 276 PHE A O 1
ATOM 2140 N N . PHE A 1 277 ? -7.439 -11.401 9.863 1.00 90.25 277 PHE A N 1
ATOM 2141 C CA . PHE A 1 277 ? -6.468 -11.669 8.811 1.00 90.25 277 PHE A CA 1
ATOM 2142 C C . PHE A 1 277 ? -5.200 -10.841 9.014 1.00 90.25 277 PHE A C 1
ATOM 2144 O O . PHE A 1 277 ? -5.259 -9.655 9.332 1.00 90.25 277 PHE A O 1
ATOM 2151 N N . ALA A 1 278 ? -4.054 -11.483 8.810 1.00 88.25 278 ALA A N 1
ATOM 2152 C CA . ALA A 1 278 ? -2.772 -10.805 8.747 1.00 88.25 278 ALA A CA 1
ATOM 2153 C C . ALA A 1 278 ? -2.318 -10.777 7.286 1.00 88.25 278 ALA A C 1
ATOM 2155 O O . ALA A 1 278 ? -2.247 -11.831 6.653 1.00 88.25 278 ALA A O 1
ATOM 2156 N N . ASP A 1 279 ? -2.043 -9.587 6.761 1.00 87.69 279 ASP A N 1
ATOM 2157 C CA . ASP A 1 279 ? -1.354 -9.409 5.487 1.00 87.69 279 ASP A CA 1
ATOM 2158 C C . ASP A 1 279 ? 0.024 -8.817 5.759 1.00 87.69 279 ASP A C 1
ATOM 2160 O O . ASP A 1 279 ? 0.159 -7.810 6.451 1.00 87.69 279 ASP A O 1
ATOM 2164 N N . HIS A 1 280 ? 1.054 -9.432 5.187 1.00 81.44 280 HIS A N 1
ATOM 2165 C CA . HIS A 1 280 ? 2.391 -8.873 5.197 1.00 81.44 280 HIS A CA 1
ATOM 2166 C C . HIS A 1 280 ? 2.424 -7.465 4.597 1.00 81.44 280 HIS A C 1
ATOM 2168 O O . HIS A 1 280 ? 3.062 -6.616 5.185 1.00 81.44 280 HIS A O 1
ATOM 2174 N N . THR A 1 281 ? 1.720 -7.155 3.503 1.00 81.94 281 THR A N 1
ATOM 2175 C CA . THR A 1 281 ? 1.830 -5.813 2.896 1.00 81.94 281 THR A CA 1
ATOM 2176 C C . THR A 1 281 ? 0.977 -4.737 3.552 1.00 81.94 281 THR A C 1
ATOM 2178 O O . THR A 1 281 ? 1.050 -3.599 3.108 1.00 81.94 281 THR A O 1
ATOM 2181 N N . ALA A 1 282 ? 0.185 -5.052 4.578 1.00 82.88 282 ALA A N 1
ATOM 2182 C CA . ALA A 1 282 ? -0.597 -4.039 5.276 1.00 82.88 282 ALA A CA 1
ATOM 2183 C C . ALA A 1 282 ? 0.319 -3.006 5.969 1.00 82.88 282 ALA A C 1
ATOM 2185 O O . ALA A 1 282 ? 1.468 -3.308 6.299 1.00 82.88 282 ALA A O 1
ATOM 2186 N N . PRO A 1 283 ? -0.158 -1.774 6.210 1.00 80.25 283 PRO A N 1
ATOM 2187 C CA . PRO A 1 283 ? 0.558 -0.834 7.056 1.00 80.25 283 PRO A CA 1
ATOM 2188 C C . PRO A 1 283 ? 0.578 -1.383 8.485 1.00 80.25 283 PRO A C 1
ATOM 2190 O O . PRO A 1 283 ? -0.458 -1.789 9.019 1.00 80.25 283 PRO A O 1
ATOM 2193 N N . ASP A 1 284 ? 1.766 -1.430 9.087 1.00 79.12 284 ASP A N 1
ATOM 2194 C CA . ASP A 1 284 ? 1.923 -1.873 10.472 1.00 79.12 284 ASP A CA 1
ATOM 2195 C C . ASP A 1 284 ? 1.178 -0.936 11.446 1.00 79.12 284 ASP A C 1
ATOM 2197 O O . ASP A 1 284 ? 0.704 0.120 11.060 1.00 79.12 284 ASP A O 1
ATOM 2201 N N . GLY A 1 285 ? 0.950 -1.328 12.697 1.00 80.38 285 GLY A N 1
ATOM 2202 C CA . GLY A 1 285 ? 0.316 -0.485 13.718 1.00 80.38 285 GLY A CA 1
ATOM 2203 C C . GLY A 1 285 ? -1.135 -0.048 13.448 1.00 80.38 285 GLY A C 1
ATOM 2204 O O . GLY A 1 285 ? -1.706 0.665 14.283 1.00 80.38 285 GLY A O 1
ATOM 2205 N N . ILE A 1 286 ? -1.742 -0.461 12.328 1.00 85.31 286 ILE A N 1
ATOM 2206 C CA . ILE A 1 286 ? -3.118 -0.152 11.938 1.00 85.31 286 ILE A CA 1
ATOM 2207 C C . ILE A 1 286 ? -3.934 -1.442 11.835 1.00 85.31 286 ILE A C 1
ATOM 2209 O O . ILE A 1 286 ? -3.554 -2.408 11.177 1.00 85.31 286 ILE A O 1
ATOM 2213 N N . VAL A 1 287 ? -5.115 -1.428 12.453 1.00 89.69 287 VAL A N 1
ATOM 2214 C CA . VAL A 1 287 ? -6.144 -2.456 12.284 1.00 89.69 287 VAL A CA 1
ATOM 2215 C C . VAL A 1 287 ? -7.346 -1.842 11.588 1.00 89.69 287 VAL A C 1
ATOM 2217 O O . VAL A 1 287 ? -7.977 -0.912 12.104 1.00 89.69 287 VAL A O 1
ATOM 2220 N N . PHE A 1 288 ? -7.703 -2.400 10.438 1.00 91.12 288 PHE A N 1
ATOM 2221 C CA . PHE A 1 288 ? -8.902 -2.029 9.703 1.00 91.12 288 PHE A CA 1
ATOM 2222 C C . PHE A 1 288 ? -10.049 -2.950 10.101 1.00 91.12 288 PHE A C 1
ATOM 2224 O O . PHE A 1 288 ? -9.961 -4.174 9.982 1.00 91.12 288 PHE A O 1
ATOM 2231 N N . PHE A 1 289 ? -11.149 -2.357 10.560 1.00 91.50 289 PHE A N 1
ATOM 2232 C CA . PHE A 1 289 ? -12.387 -3.087 10.783 1.00 91.50 289 PHE A CA 1
ATOM 2233 C C . PHE A 1 289 ? -13.195 -3.043 9.494 1.00 91.50 289 PHE A C 1
ATOM 2235 O O . PHE A 1 289 ? -13.698 -1.981 9.107 1.00 91.50 289 PHE A O 1
ATOM 2242 N N . ILE A 1 290 ? -13.303 -4.183 8.813 1.00 90.62 290 ILE A N 1
ATOM 2243 C CA . ILE A 1 290 ? -14.031 -4.252 7.551 1.00 90.62 290 ILE A CA 1
ATOM 2244 C C . ILE A 1 290 ? -15.519 -4.466 7.856 1.00 90.62 290 ILE A C 1
ATOM 2246 O O . ILE A 1 290 ? -15.890 -5.477 8.473 1.00 90.62 290 ILE A O 1
ATOM 2250 N N . PRO A 1 291 ? -16.392 -3.502 7.502 1.00 88.50 291 PRO A N 1
ATOM 2251 C CA . PRO A 1 291 ? -17.826 -3.711 7.599 1.00 88.50 291 PRO A CA 1
ATOM 2252 C C . PRO A 1 291 ? -18.259 -4.763 6.581 1.00 88.50 291 PRO A C 1
ATOM 2254 O O . PRO A 1 291 ? -17.780 -4.774 5.451 1.00 88.50 291 PRO A O 1
ATOM 2257 N N . GLY A 1 292 ? -19.212 -5.599 6.971 1.00 79.94 292 GLY A N 1
ATOM 2258 C CA . GLY A 1 292 ? -19.890 -6.465 6.021 1.00 79.94 292 GLY A CA 1
ATOM 2259 C C . GLY A 1 292 ? -20.781 -5.677 5.061 1.00 79.94 292 GLY A C 1
ATOM 2260 O O . GLY A 1 292 ? -21.245 -4.570 5.360 1.00 79.94 292 GLY A O 1
ATOM 2261 N N . GLY A 1 293 ? -21.060 -6.293 3.917 1.00 77.06 293 GLY A N 1
ATOM 2262 C CA . GLY A 1 293 ? -21.849 -5.705 2.838 1.00 77.06 293 GLY A CA 1
ATOM 2263 C C . GLY A 1 293 ? -21.017 -4.876 1.856 1.00 77.06 293 GLY A C 1
ATOM 2264 O O . GLY A 1 293 ? -19.810 -4.715 1.996 1.00 77.06 293 GLY A O 1
ATOM 2265 N N . ASN A 1 294 ? -21.686 -4.327 0.844 1.00 79.25 294 ASN A N 1
ATOM 2266 C CA . ASN A 1 294 ? -21.065 -3.647 -0.299 1.00 79.25 294 ASN A CA 1
ATOM 2267 C C . ASN A 1 294 ? -20.615 -2.205 0.024 1.00 79.25 294 ASN A C 1
ATOM 2269 O O . ASN A 1 294 ? -20.965 -1.257 -0.680 1.00 79.25 294 ASN A O 1
ATOM 2273 N N . VAL A 1 295 ? -19.894 -2.013 1.134 1.00 85.56 295 VAL A N 1
ATOM 2274 C CA . VAL A 1 295 ? -19.387 -0.690 1.541 1.00 85.56 295 VAL A CA 1
ATOM 2275 C C . VAL A 1 295 ? -18.168 -0.305 0.717 1.00 85.56 295 VAL A C 1
ATOM 2277 O O . VAL A 1 295 ? -18.116 0.818 0.226 1.00 85.56 295 VAL A O 1
ATOM 2280 N N . ILE A 1 296 ? -17.222 -1.234 0.570 1.00 86.88 296 ILE A N 1
ATOM 2281 C CA . ILE A 1 296 ? -16.017 -1.091 -0.246 1.00 86.88 296 ILE A CA 1
ATOM 2282 C C . ILE A 1 296 ? -16.157 -2.064 -1.408 1.00 86.88 296 ILE A C 1
ATOM 2284 O O . ILE A 1 296 ? -16.392 -3.253 -1.196 1.00 86.88 296 ILE A O 1
ATOM 2288 N N . GLN A 1 297 ? -16.051 -1.561 -2.631 1.00 86.12 297 GLN A N 1
ATOM 2289 C CA . GLN A 1 297 ? -16.184 -2.366 -3.840 1.00 86.12 297 GLN A CA 1
ATOM 2290 C C . GLN A 1 297 ? -15.034 -2.069 -4.787 1.00 86.12 297 GLN A C 1
ATOM 2292 O O . GLN A 1 297 ? -14.533 -0.950 -4.827 1.00 86.12 297 GLN A O 1
ATOM 2297 N N . ARG A 1 298 ? -14.627 -3.077 -5.555 1.00 85.56 298 ARG A N 1
ATOM 2298 C CA . ARG A 1 298 ? -13.706 -2.901 -6.673 1.00 85.56 298 ARG A CA 1
ATOM 2299 C C . ARG A 1 298 ? -14.517 -2.819 -7.956 1.00 85.56 298 ARG A C 1
ATOM 2301 O O . ARG A 1 298 ? -15.376 -3.667 -8.188 1.00 85.56 298 ARG A O 1
ATOM 2308 N N . TYR A 1 299 ? -14.200 -1.834 -8.774 1.00 85.12 299 TYR A N 1
ATOM 2309 C CA . TYR A 1 299 ? -14.720 -1.650 -10.117 1.00 85.12 299 TYR A CA 1
ATOM 2310 C C . TYR A 1 299 ? -13.591 -1.948 -11.099 1.00 85.12 299 TYR A C 1
ATOM 2312 O O . TYR A 1 299 ? -12.475 -1.472 -10.919 1.00 85.12 299 TYR A O 1
ATOM 2320 N N . ASN A 1 300 ? -13.858 -2.773 -12.103 1.00 81.56 300 ASN A N 1
ATOM 2321 C CA . ASN A 1 300 ? -12.883 -3.205 -13.100 1.00 81.56 300 ASN A CA 1
ATOM 2322 C C . ASN A 1 300 ? -13.573 -3.383 -14.457 1.00 81.56 300 ASN A C 1
ATOM 2324 O O . ASN A 1 300 ? -14.738 -3.773 -14.498 1.00 81.56 300 ASN A O 1
ATOM 2328 N N . VAL A 1 301 ? -12.862 -3.083 -15.551 1.00 73.62 301 VAL A N 1
ATOM 2329 C CA . VAL A 1 301 ? -13.400 -3.209 -16.926 1.00 73.62 301 VAL A CA 1
ATOM 2330 C C . VAL A 1 301 ? -13.431 -4.666 -17.379 1.00 73.62 301 VAL A C 1
ATOM 2332 O O . VAL A 1 301 ? -14.402 -5.113 -17.982 1.00 73.62 301 VAL A O 1
ATOM 2335 N N . ALA A 1 302 ? -12.367 -5.400 -17.068 1.00 67.06 302 ALA A N 1
ATOM 2336 C CA . ALA A 1 302 ? -12.147 -6.776 -17.484 1.00 67.06 302 ALA A CA 1
ATOM 2337 C C . ALA A 1 302 ? -11.745 -7.639 -16.284 1.00 67.06 302 ALA A C 1
ATOM 2339 O O . ALA A 1 302 ? -11.695 -7.166 -15.141 1.00 67.06 302 ALA A O 1
ATOM 2340 N N . ASP A 1 303 ? -11.451 -8.914 -16.535 1.00 68.56 303 ASP A N 1
ATOM 2341 C CA . ASP A 1 303 ? -10.847 -9.781 -15.530 1.00 68.56 303 ASP A CA 1
ATOM 2342 C C . ASP A 1 303 ? -9.598 -9.133 -14.928 1.00 68.56 303 ASP A C 1
ATOM 2344 O O . ASP A 1 303 ? -8.900 -8.348 -15.564 1.00 68.56 303 ASP A O 1
ATOM 2348 N N . PHE A 1 304 ? -9.333 -9.441 -13.656 1.00 61.41 304 PHE A N 1
ATOM 2349 C CA . PHE A 1 304 ? -8.360 -8.684 -12.871 1.00 61.41 304 PHE A CA 1
ATOM 2350 C C . PHE A 1 304 ? -6.977 -8.611 -13.525 1.00 61.41 304 PHE A C 1
ATOM 2352 O O . PHE A 1 304 ? -6.329 -7.592 -13.377 1.00 61.41 304 PHE A O 1
ATOM 2359 N N . ILE A 1 305 ? -6.538 -9.646 -14.245 1.00 68.25 305 ILE A N 1
ATOM 2360 C CA . ILE A 1 305 ? -5.313 -9.605 -15.049 1.00 68.25 305 ILE A CA 1
ATOM 2361 C C . ILE A 1 305 ? -5.698 -9.882 -16.495 1.00 68.25 305 ILE A C 1
ATOM 2363 O O . ILE A 1 305 ? -6.121 -10.995 -16.809 1.00 68.25 305 ILE A O 1
ATOM 2367 N N . GLU A 1 306 ? -5.463 -8.909 -17.364 1.00 69.12 306 GLU A N 1
ATOM 2368 C CA . GLU A 1 306 ? -5.634 -9.057 -18.801 1.00 69.12 306 GLU A CA 1
ATOM 2369 C C . GLU A 1 306 ? -4.271 -8.999 -19.501 1.00 69.12 306 GLU A C 1
ATOM 2371 O O . GLU A 1 306 ? -3.380 -8.237 -19.119 1.00 69.12 306 GLU A O 1
ATOM 2376 N N . VAL A 1 307 ? -4.083 -9.840 -20.520 1.00 65.81 307 VAL A N 1
ATOM 2377 C CA . VAL A 1 307 ? -2.932 -9.736 -21.425 1.00 65.81 307 VAL A CA 1
ATOM 2378 C C . VAL A 1 307 ? -3.361 -8.824 -22.564 1.00 65.81 307 VAL A C 1
ATOM 2380 O O . VAL A 1 307 ? -3.939 -9.287 -23.543 1.00 65.81 307 VAL A O 1
ATOM 2383 N N . VAL A 1 308 ? -3.152 -7.523 -22.387 1.00 63.06 308 VAL A N 1
ATOM 2384 C CA . VAL A 1 308 ? -3.647 -6.501 -23.316 1.00 63.06 308 VAL A CA 1
ATOM 2385 C C . VAL A 1 308 ? -2.615 -6.239 -24.406 1.00 63.06 308 VAL A C 1
ATOM 2387 O O . VAL A 1 308 ? -1.450 -5.982 -24.108 1.00 63.06 308 VAL A O 1
ATOM 2390 N N . ASN A 1 309 ? -3.068 -6.262 -25.659 1.00 60.06 309 ASN A N 1
ATOM 2391 C CA . ASN A 1 309 ? -2.446 -5.594 -26.804 1.00 60.06 309 ASN A CA 1
ATOM 2392 C C . ASN A 1 309 ? -3.565 -5.157 -27.773 1.00 60.06 309 ASN A C 1
ATOM 2394 O O . ASN A 1 309 ? -4.596 -5.828 -27.845 1.00 60.06 309 ASN A O 1
ATOM 2398 N N . ASP A 1 310 ? -3.325 -4.107 -28.566 1.00 53.72 310 ASP A N 1
ATOM 2399 C CA . ASP A 1 310 ? -4.292 -3.542 -29.532 1.00 53.72 310 ASP A CA 1
ATOM 2400 C C . ASP A 1 310 ? -4.767 -4.552 -30.602 1.00 53.72 310 ASP A C 1
ATOM 2402 O O . ASP A 1 310 ? -5.882 -4.449 -31.110 1.00 53.72 310 ASP A O 1
ATOM 2406 N N . ASP A 1 311 ? -3.956 -5.581 -30.885 1.00 54.78 311 ASP A N 1
ATOM 2407 C CA . ASP A 1 311 ? -4.203 -6.593 -31.926 1.00 54.78 311 ASP A CA 1
ATOM 2408 C C . ASP A 1 311 ? -4.660 -7.969 -31.385 1.00 54.78 311 ASP A C 1
ATOM 2410 O O . ASP A 1 311 ? -4.624 -8.966 -32.111 1.00 54.78 311 ASP A O 1
ATOM 2414 N N . ASN A 1 312 ? -5.031 -8.083 -30.101 1.00 57.88 312 ASN A N 1
ATOM 2415 C CA . ASN A 1 312 ? -5.428 -9.352 -29.450 1.00 57.88 312 ASN A CA 1
ATOM 2416 C C . ASN A 1 312 ? -4.370 -10.488 -29.531 1.00 57.88 312 ASN A C 1
ATOM 2418 O O . ASN A 1 312 ? -4.664 -11.668 -29.325 1.00 57.88 312 ASN A O 1
ATOM 2422 N N . SER A 1 313 ? -3.115 -10.152 -29.845 1.00 63.84 313 SER A N 1
ATOM 2423 C CA . SER A 1 313 ? -1.977 -11.075 -29.805 1.00 63.84 313 SER A CA 1
ATOM 2424 C C . SER A 1 313 ? -1.333 -11.055 -28.419 1.00 63.84 313 SER A C 1
ATOM 2426 O O . SER A 1 313 ? -1.328 -10.030 -27.750 1.00 63.84 313 SER A O 1
ATOM 2428 N N . THR A 1 314 ? -0.764 -12.167 -27.950 1.00 67.25 314 THR A N 1
ATOM 2429 C CA . THR A 1 314 ? -0.158 -12.237 -26.603 1.00 67.25 314 THR A CA 1
ATOM 2430 C C . THR A 1 314 ? 1.317 -11.825 -26.560 1.00 67.25 314 THR A C 1
ATOM 2432 O O . THR A 1 314 ? 1.874 -11.662 -25.480 1.00 67.25 314 THR A O 1
ATOM 2435 N N . LEU A 1 315 ? 1.975 -11.704 -27.714 1.00 71.69 315 LEU A N 1
ATOM 2436 C CA . LEU A 1 315 ? 3.411 -11.454 -27.863 1.00 71.69 315 LEU A CA 1
ATOM 2437 C C . LEU A 1 315 ? 3.620 -10.425 -28.969 1.00 71.69 315 LEU A C 1
ATOM 2439 O O . LEU A 1 315 ? 3.238 -10.693 -30.107 1.00 71.69 315 LEU A O 1
ATOM 2443 N N . HIS A 1 316 ? 4.290 -9.312 -28.671 1.00 77.06 316 HIS A N 1
ATOM 2444 C CA . HIS A 1 316 ? 4.640 -8.323 -29.690 1.00 77.06 316 HIS A CA 1
ATOM 2445 C C . HIS A 1 316 ? 6.152 -8.105 -29.767 1.00 77.06 316 HIS A C 1
ATOM 2447 O O . HIS A 1 316 ? 6.872 -8.164 -28.766 1.00 77.06 316 HIS A O 1
ATOM 2453 N N . LEU A 1 317 ? 6.648 -7.873 -30.983 1.00 77.75 317 LEU A N 1
ATOM 2454 C CA . LEU A 1 317 ? 8.023 -7.441 -31.207 1.00 77.75 317 LEU A CA 1
ATOM 2455 C C . LEU A 1 317 ? 8.119 -5.953 -30.872 1.00 77.75 317 LEU A C 1
ATOM 2457 O O . LEU A 1 317 ? 7.356 -5.145 -31.397 1.00 77.75 317 LEU A O 1
ATOM 2461 N N . VAL A 1 318 ? 9.076 -5.580 -30.030 1.00 79.38 318 VAL A N 1
ATOM 2462 C CA . VAL A 1 318 ? 9.312 -4.171 -29.710 1.00 79.38 318 VAL A CA 1
ATOM 2463 C C . VAL A 1 318 ? 9.882 -3.466 -30.947 1.00 79.38 318 VAL A C 1
ATOM 2465 O O . VAL A 1 318 ? 10.900 -3.928 -31.478 1.00 79.38 318 VAL A O 1
ATOM 2468 N N . PRO A 1 319 ? 9.300 -2.338 -31.398 1.00 79.94 319 PRO A N 1
ATOM 2469 C CA . PRO A 1 319 ? 9.788 -1.623 -32.571 1.00 79.94 319 PRO A CA 1
ATOM 2470 C C . PRO A 1 319 ? 11.288 -1.331 -32.484 1.00 79.94 319 PRO A C 1
ATOM 2472 O O . PRO A 1 319 ? 11.803 -0.905 -31.447 1.00 79.94 319 PRO A O 1
ATOM 2475 N N . ASN A 1 320 ? 12.000 -1.583 -33.584 1.00 79.81 320 ASN A N 1
ATOM 2476 C CA . ASN A 1 320 ? 13.444 -1.359 -33.719 1.00 79.81 320 ASN A CA 1
ATOM 2477 C C . ASN A 1 320 ? 14.327 -2.105 -32.696 1.00 79.81 320 ASN A C 1
ATOM 2479 O O . ASN A 1 320 ? 15.498 -1.761 -32.522 1.00 79.81 320 ASN A O 1
ATOM 2483 N N . LYS A 1 321 ? 13.807 -3.136 -32.013 1.00 80.75 321 LYS A N 1
ATOM 2484 C CA . LYS A 1 321 ? 14.563 -3.945 -31.046 1.00 80.75 321 LYS A CA 1
ATOM 2485 C C . LYS A 1 321 ? 14.318 -5.433 -31.281 1.00 80.75 321 LYS A C 1
ATOM 2487 O O . LYS A 1 321 ? 13.207 -5.875 -31.530 1.00 80.75 321 LYS A O 1
ATOM 2492 N N . THR A 1 322 ? 15.361 -6.249 -31.136 1.00 79.94 322 THR A N 1
ATOM 2493 C CA . THR A 1 322 ? 15.262 -7.719 -31.239 1.00 79.94 322 THR A CA 1
ATOM 2494 C C . THR A 1 322 ? 14.764 -8.326 -29.922 1.00 79.94 322 THR A C 1
ATOM 2496 O O . THR A 1 322 ? 15.472 -9.092 -29.259 1.00 79.94 322 THR A O 1
ATOM 2499 N N . VAL A 1 323 ? 13.596 -7.888 -29.466 1.00 83.69 323 VAL A N 1
ATOM 2500 C CA . VAL A 1 323 ? 13.042 -8.206 -28.148 1.00 83.69 323 VAL A CA 1
ATOM 2501 C C . VAL A 1 323 ? 11.537 -8.380 -28.280 1.00 83.69 323 VAL A C 1
ATOM 2503 O O . VAL A 1 323 ? 10.899 -7.573 -28.948 1.00 83.69 323 VAL A O 1
ATOM 2506 N N . TYR A 1 324 ? 10.990 -9.403 -27.625 1.00 81.81 324 TYR A N 1
ATOM 2507 C CA . TYR A 1 324 ? 9.545 -9.601 -27.523 1.00 81.81 324 TYR A CA 1
ATOM 2508 C C . TYR A 1 324 ? 9.062 -9.223 -26.129 1.00 81.81 324 TYR A C 1
ATOM 2510 O O . TYR A 1 324 ? 9.697 -9.608 -25.143 1.00 81.81 324 TYR A O 1
ATOM 2518 N N . ASP A 1 325 ? 7.946 -8.506 -26.055 1.00 82.88 325 ASP A N 1
ATOM 2519 C CA . ASP A 1 325 ? 7.318 -8.107 -24.801 1.00 82.88 325 ASP A CA 1
ATOM 2520 C C . ASP A 1 325 ? 5.919 -8.744 -24.680 1.00 82.88 325 ASP A C 1
ATOM 2522 O O . ASP A 1 325 ? 5.187 -8.917 -25.659 1.00 82.88 325 ASP A O 1
ATOM 2526 N N . ILE A 1 326 ? 5.579 -9.128 -23.449 1.00 81.62 326 ILE A N 1
ATOM 2527 C CA . ILE A 1 326 ? 4.234 -9.522 -23.017 1.00 81.62 326 ILE A CA 1
ATOM 2528 C C . ILE A 1 326 ? 3.803 -8.500 -21.971 1.00 81.62 326 ILE A C 1
ATOM 2530 O O . ILE A 1 326 ? 4.553 -8.238 -21.023 1.00 81.62 326 ILE A O 1
ATOM 2534 N N . LEU A 1 327 ? 2.617 -7.923 -22.143 1.00 79.25 327 LEU A N 1
ATOM 2535 C CA . LEU A 1 327 ? 2.055 -6.937 -21.228 1.00 79.25 327 LEU A CA 1
ATOM 2536 C C . LEU A 1 327 ? 0.941 -7.581 -20.410 1.00 79.25 327 LEU A C 1
ATOM 2538 O O . LEU A 1 327 ? 0.058 -8.235 -20.956 1.00 79.25 327 LEU A O 1
ATOM 2542 N N . PHE A 1 328 ? 1.010 -7.404 -19.097 1.00 77.31 328 PHE A N 1
ATOM 2543 C CA . PHE A 1 328 ? -0.065 -7.728 -18.175 1.00 77.31 328 PHE A CA 1
ATOM 2544 C C . PHE A 1 328 ? -0.619 -6.427 -17.630 1.00 77.31 328 PHE A C 1
ATOM 2546 O O . PHE A 1 328 ? 0.129 -5.658 -17.027 1.00 77.31 328 PHE A O 1
ATOM 2553 N N . THR A 1 329 ? -1.910 -6.207 -17.803 1.00 76.81 329 THR A N 1
ATOM 2554 C CA . THR A 1 329 ? -2.556 -4.960 -17.417 1.00 76.81 329 THR A CA 1
ATOM 2555 C C . THR A 1 329 ? -3.725 -5.251 -16.489 1.00 76.81 329 THR A C 1
ATOM 2557 O O . THR A 1 329 ? -4.493 -6.189 -16.701 1.00 76.81 329 THR A O 1
ATOM 2560 N N . THR A 1 330 ? -3.847 -4.445 -15.439 1.00 77.19 330 THR A N 1
ATOM 2561 C CA . THR A 1 330 ? -5.056 -4.350 -14.619 1.00 77.19 330 THR A CA 1
ATOM 2562 C C . THR A 1 330 ? -5.663 -2.966 -14.793 1.00 77.19 330 THR A C 1
ATOM 2564 O O . THR A 1 330 ? -4.950 -1.973 -14.647 1.00 77.19 330 THR A O 1
ATOM 2567 N N . LEU A 1 331 ? -6.972 -2.898 -15.022 1.00 79.88 331 LEU A N 1
ATOM 2568 C CA . LEU A 1 331 ? -7.743 -1.654 -15.050 1.00 79.88 331 LEU A CA 1
ATOM 2569 C C . LEU A 1 331 ? -8.795 -1.720 -13.949 1.00 79.88 331 LEU A C 1
ATOM 2571 O O . LEU A 1 331 ? -9.815 -2.401 -14.100 1.00 79.88 331 LEU A O 1
ATOM 2575 N N . TYR A 1 332 ? -8.521 -1.072 -12.818 1.00 82.81 332 TYR A N 1
ATOM 2576 C CA . TYR A 1 332 ? -9.427 -1.093 -11.677 1.00 82.81 332 TYR A CA 1
ATOM 2577 C C . TYR A 1 332 ? -9.359 0.179 -10.843 1.00 82.81 332 TYR A C 1
ATOM 2579 O O . TYR A 1 332 ? -8.367 0.897 -10.845 1.00 82.81 332 TYR A O 1
ATOM 2587 N N . GLU A 1 333 ? -10.430 0.409 -10.097 1.00 85.06 333 GLU A N 1
ATOM 2588 C CA . GLU A 1 333 ? -10.511 1.426 -9.059 1.00 85.06 333 GLU A CA 1
ATOM 2589 C C . GLU A 1 333 ? -11.380 0.881 -7.923 1.00 85.06 333 GLU A C 1
ATOM 2591 O O . GLU A 1 333 ? -12.342 0.141 -8.145 1.00 85.06 333 GLU A O 1
ATOM 2596 N N . PHE A 1 334 ? -11.046 1.205 -6.682 1.00 86.12 334 PHE A N 1
ATOM 2597 C CA . PHE A 1 334 ? -11.949 0.958 -5.560 1.00 86.12 334 PHE A CA 1
ATOM 2598 C C . PHE A 1 334 ? -12.967 2.099 -5.397 1.00 86.12 334 PHE A C 1
ATOM 2600 O O . PHE A 1 334 ? -12.764 3.249 -5.760 1.00 86.12 334 PHE A O 1
ATOM 2607 N N . GLY A 1 335 ? -14.121 1.803 -4.829 1.00 86.44 335 GLY A N 1
ATOM 2608 C CA . GLY A 1 335 ? -15.094 2.828 -4.495 1.00 86.44 335 GLY A CA 1
ATOM 2609 C C . GLY A 1 335 ? -15.730 2.538 -3.160 1.00 86.44 335 GLY A C 1
ATOM 2610 O O . GLY A 1 335 ? -15.813 1.387 -2.719 1.00 86.44 335 GLY A O 1
ATOM 2611 N N . ILE A 1 336 ? -16.187 3.611 -2.528 1.00 88.69 336 ILE A N 1
ATOM 2612 C CA . ILE A 1 336 ? -16.876 3.546 -1.255 1.00 88.69 336 ILE A CA 1
ATOM 2613 C C . ILE A 1 336 ? -18.261 4.168 -1.354 1.00 88.69 336 ILE A C 1
ATOM 2615 O O . ILE A 1 336 ? -18.471 5.149 -2.059 1.00 88.69 336 ILE A O 1
ATOM 2619 N N . THR A 1 337 ? -19.224 3.577 -0.651 1.00 86.25 337 THR A N 1
ATOM 2620 C CA . THR A 1 337 ? -20.601 4.093 -0.584 1.00 86.25 337 THR A CA 1
ATOM 2621 C C . THR A 1 337 ? -20.931 4.709 0.774 1.00 86.25 337 THR A C 1
ATOM 2623 O O . THR A 1 337 ? -21.795 5.577 0.869 1.00 86.25 337 THR A O 1
ATOM 2626 N N . ARG A 1 338 ? -20.263 4.265 1.849 1.00 84.94 338 ARG A N 1
ATOM 2627 C CA . ARG A 1 338 ? -20.526 4.691 3.235 1.00 84.94 338 ARG A CA 1
ATOM 2628 C C . ARG A 1 338 ? -19.230 4.838 4.032 1.00 84.94 338 ARG A C 1
ATOM 2630 O O . ARG A 1 338 ? -18.939 4.023 4.909 1.00 84.94 338 ARG A O 1
ATOM 2637 N N . ARG A 1 339 ? -18.450 5.886 3.747 1.00 87.44 339 ARG A N 1
ATOM 2638 C CA . ARG A 1 339 ? -17.164 6.159 4.424 1.00 87.44 339 ARG A CA 1
ATOM 2639 C C . ARG A 1 339 ? -17.299 6.299 5.937 1.00 87.44 339 ARG A C 1
ATOM 2641 O O . ARG A 1 339 ? -16.454 5.842 6.699 1.00 87.44 339 ARG A O 1
ATOM 2648 N N . ASN A 1 340 ? -18.418 6.840 6.392 1.00 87.06 340 ASN A N 1
ATOM 2649 C CA . ASN A 1 340 ? -18.710 7.018 7.809 1.00 87.06 340 ASN A CA 1
ATOM 2650 C C . ASN A 1 340 ? -18.853 5.724 8.609 1.00 87.06 340 ASN A C 1
ATOM 2652 O O . ASN A 1 340 ? -18.789 5.754 9.840 1.00 87.06 340 ASN A O 1
ATOM 2656 N N . ASN A 1 341 ? -19.048 4.609 7.912 1.00 87.62 341 ASN A N 1
ATOM 2657 C CA . ASN A 1 341 ? -19.192 3.287 8.483 1.00 87.62 341 ASN A CA 1
ATOM 2658 C C . ASN A 1 341 ? -17.848 2.628 8.816 1.00 87.62 341 ASN A C 1
ATOM 2660 O O . ASN A 1 341 ? -17.805 1.604 9.501 1.00 87.62 341 ASN A O 1
ATOM 2664 N N . LEU A 1 342 ? -16.765 3.208 8.304 1.00 90.31 342 LEU A N 1
ATOM 2665 C CA . LEU A 1 342 ? -15.417 2.704 8.452 1.00 90.31 342 LEU A CA 1
ATOM 2666 C C . LEU A 1 342 ? -14.838 3.079 9.811 1.00 90.31 342 LEU A C 1
ATOM 2668 O O . LEU A 1 342 ? -14.967 4.219 10.270 1.00 90.31 342 LEU A O 1
ATOM 2672 N N . VAL A 1 343 ? -14.171 2.111 10.437 1.00 90.94 343 VAL A N 1
ATOM 2673 C CA . VAL A 1 343 ? -13.451 2.302 11.694 1.00 90.94 343 VAL A CA 1
ATOM 2674 C C . VAL A 1 343 ? -12.050 1.710 11.596 1.00 90.94 343 VAL A C 1
ATOM 2676 O O . VAL A 1 343 ? -11.897 0.537 11.270 1.00 90.94 343 VAL A O 1
ATOM 2679 N N . SER A 1 344 ? -11.024 2.499 11.909 1.00 90.69 344 SER A N 1
ATOM 2680 C CA . SER A 1 344 ? -9.646 2.009 12.051 1.00 90.69 344 SER A CA 1
ATOM 2681 C C . SER A 1 344 ? -9.126 2.245 13.463 1.00 90.69 344 SER A C 1
ATOM 2683 O O . SER A 1 344 ? -9.353 3.320 14.034 1.00 90.69 344 SER A O 1
ATOM 2685 N N . LEU A 1 345 ? -8.376 1.277 13.984 1.00 89.38 345 LEU A N 1
ATOM 2686 C CA . LEU A 1 345 ? -7.512 1.465 15.145 1.00 89.38 345 LEU A CA 1
ATOM 2687 C C . LEU A 1 345 ? -6.083 1.716 14.662 1.00 89.38 345 LEU A C 1
ATOM 2689 O O . LEU A 1 345 ? -5.638 1.043 13.740 1.00 89.38 345 LEU A O 1
ATOM 2693 N N . ARG A 1 346 ? -5.384 2.678 15.256 1.00 85.88 346 ARG A N 1
ATOM 2694 C CA . ARG A 1 346 ? -4.045 3.112 14.843 1.00 85.88 346 ARG A CA 1
ATOM 2695 C C . ARG A 1 346 ? -3.094 3.221 16.021 1.00 85.88 346 ARG A C 1
ATOM 2697 O O . ARG A 1 346 ? -3.535 3.173 17.172 1.00 85.88 346 ARG A O 1
ATOM 2704 N N . ALA A 1 347 ? -1.820 3.434 15.702 1.00 76.25 347 ALA A N 1
ATOM 2705 C CA . ALA A 1 347 ? -0.745 3.636 16.662 1.00 76.25 347 ALA A CA 1
ATOM 2706 C C . ALA A 1 347 ? -0.598 2.467 17.647 1.00 76.25 347 ALA A C 1
ATOM 2708 O O . ALA A 1 347 ? -0.263 2.666 18.809 1.00 76.25 347 ALA A O 1
ATOM 2709 N N . MET A 1 348 ? -0.829 1.227 17.197 1.00 73.56 348 MET A N 1
ATOM 2710 C CA . MET A 1 348 ? -0.421 0.049 17.970 1.00 73.56 348 MET A CA 1
ATOM 2711 C C . MET A 1 348 ? 1.106 -0.075 17.924 1.00 73.56 348 MET A C 1
ATOM 2713 O O . MET A 1 348 ? 1.624 -0.964 17.260 1.00 73.56 348 MET A O 1
ATOM 2717 N N . THR A 1 349 ? 1.815 0.856 18.557 1.00 61.22 349 THR A N 1
ATOM 2718 C CA . THR A 1 349 ? 3.278 0.936 18.622 1.00 61.22 349 THR A CA 1
ATOM 2719 C C . THR A 1 349 ? 3.789 0.427 19.971 1.00 61.22 349 THR A C 1
ATOM 2721 O O . THR A 1 349 ? 3.027 0.370 20.945 1.00 61.22 349 THR A O 1
ATOM 2724 N N . TRP A 1 350 ? 5.067 0.044 19.998 1.00 55.00 350 TRP A N 1
ATOM 2725 C CA . TRP A 1 350 ? 5.833 -0.254 21.210 1.00 55.00 350 TRP A CA 1
ATOM 2726 C C . TRP A 1 350 ? 6.475 1.011 21.768 1.00 55.00 350 TRP A C 1
ATOM 2728 O O . TRP A 1 350 ? 6.910 1.844 20.939 1.00 55.00 350 TRP A O 1
#

Sequence (350 aa):
NIEVSLKQTTFRARISWKFMKKARSTTNAFARGLDLTLRSTRTAMMLTANGYTWGDGSGVICRVKSTTDDGGANGTMTLNRAWDVASGGAPFMTIRNNQTIHILDQKGFGGAVDRGQAKVNTVDLEDDPSHIKVTVSMLVGNYAAAGIIVDDYVYLQNSITGYIDSDETDDNSPPMGLTGFYDDALVDPLQGLAVATEPFWRPHKRNATQATVIGDMNRARNAQMKRAPGNRIEYLIGTHETRERWHDALVQKAEWRNVSKLDGSYDVAVYAGRPFFADHTAPDGIVFFIPGGNVIQRYNVADFIEVVNDDNSTLHLVPNKTVYDILFTTLYEFGITRRNNLVSLRAMTW

Foldseek 3Di:
DLDDAWAKDKFKQKDAPVQCVVCVVPPVSNVVVSVVSVVVRVVLVVVVLVQQQQFALFQFAWFFADWDDPDWQKTKTKTFGQCPDLQTGGHNPSDDAQFKKWKWQDGFDVVTDTLAIWGWHDWACDPDNGIIMTIIGGPTHIPPDPRGDGGITMGGDQCGAPDAPPPGPDGSTGFGHDSNLQDLSNDPPDSPRGCVVVVQQHHAEAEDELLCVVVRVVVLQVQLPVSDPPKHQQAKEAAPQQLVSVVVSVVVVDDPPDPPDDDDDDDSQDDPNHGYDHDHRHDHQKMKRDIDDPFKDKDFPDPQKDFDDPVPDQWDDDPPHPMIMTMIMGTMHMDGDRSHSITMYGDHDD

Nearest PDB structures (foldseek):
  8eld-assembly1_A  TM=5.798E-01  e=1.404E-03  Shigella phage Buco
  9in6-assembly1_Q  TM=3.525E-01  e=4.235E-05  Vibrio cholerae
  8ho3-assembly1_M  TM=5.550E-01  e=2.542E-03  Escherichia phage DT57C
  6xgq-assembly1_A  TM=5.344E-01  e=1.421E-02  Bacteriophage sp.
  8ckb-assembly1_E001  TM=2.516E-01  e=2.127E-03  Bacteroides phage crAss001

Secondary structure (DSSP, 8-state):
----PPEEEEEEEEEEHHHHHHHTT-HHHHHHHHHHHHHHHHHHHHHHHHHHHTSBSS-EEEEEEEEEE-SSSEEEEEEEESTTSTT----GGG--TT-EEEEESSSSSTT--EEEEEEEEEEEE-SSTTEEEEEEEEEES--SSSSS-TT-EEEETT--TT---TT-SS--PPPB-HHHHH-TTTS-SBTTB-TTT-GGGPPEEEE--TTTHHHHHHHHHHHHHHHSTT--EEEEEE-HHHHHHHHHHHHTT-----TTS------TTEETTEEEEE-TTSPTT-EEEEESSTTEEEEESSSSSB---TTS-S-EEPTTSSEEEEEEEEEEEEEES-GGG-EEEE----

Solvent-accessible surface area (backbone atoms only — not comparable to full-atom values): 18957 Å² total; per-residue (Å²): 134,88,82,81,83,68,22,72,48,79,45,76,36,75,48,48,51,69,58,51,64,72,24,69,90,35,74,67,53,40,53,52,51,50,52,50,45,50,50,52,46,50,54,52,48,54,52,51,54,55,28,36,46,36,7,46,22,42,31,32,21,25,24,32,61,43,75,45,75,73,78,48,55,36,31,38,36,34,33,30,62,16,60,82,44,82,73,42,20,11,40,54,85,72,72,50,60,74,38,48,33,27,35,24,63,41,91,36,46,76,89,40,55,77,36,32,31,30,33,29,66,42,70,44,78,48,97,52,89,68,40,38,37,33,35,34,37,47,76,42,66,52,54,60,95,74,44,76,54,66,66,20,31,31,20,58,48,71,32,25,21,68,31,57,53,97,92,48,92,58,62,38,24,41,37,49,15,50,49,23,57,44,25,64,75,58,36,66,58,50,96,85,48,36,48,89,83,38,62,80,50,43,32,40,73,45,74,32,42,59,94,40,35,72,62,42,50,54,49,48,55,50,52,37,47,70,70,38,92,90,51,44,75,52,36,34,40,22,10,55,67,35,51,50,54,53,47,54,48,47,57,78,69,55,79,80,90,58,90,90,58,78,95,70,94,70,88,88,45,61,58,97,90,22,48,49,50,61,36,82,59,37,48,65,28,33,39,41,47,39,56,56,69,86,39,69,42,78,47,58,87,60,67,75,76,34,69,64,47,100,80,78,49,75,68,44,73,44,86,99,49,80,31,38,40,29,43,40,34,29,50,34,31,62,46,70,77,49,42,38,58,32,33,30,43,29,58,53,53,134

Radius of gyration: 22.75 Å; Cα contacts (8 Å, |Δi|>4): 734; chains: 1; bounding box: 59×50×70 Å